Protein AF-A0A259TWQ7-F1 (afdb_monomer_lite)

Organism: NCBI:txid716817

Secondary structure (DSSP, 8-state):
------------------PPPPPHHHHHHHHHHHHHTT-HHHHHHHHHHHHTTT-HHHHHHHHHHHHHTEEEEEEETTEEEEEEE----TTHHHHHHHHHHHHHHHHHHTT-HHHHHHHHHHHHHSSS-TT---HHHHHHHHHHHHHHHHHHHTT-HHHHHHHHHHTTTT-HHHHHHHHHHHHHTT-HHHHHHHHHHT--SS--HHHHHHHHHHHHHHHHHHGGG-SS-HHHHHHHHHHHHHHTT-HHHHHHHHHHHHTTHHHH-GGGGG-

pLDDT: mean 82.75, std 16.12, range [36.19, 97.81]

Foldseek 3Di:
DDDDDPDDPPPPPPPPPLPPQDPPLVLVLQLLVCVVVVNVVSNLVSLVVNVVSLPLVSLVVQLVCQVVQWDFRQPAPPDTHDTDGHDHDVCRSVVSVVSSVVSLVVVVVVVNLSSLLVQLVCLQPPPDDNPRPDPSNVVSNVSSVVSLVVCLVVLNLVSLQVVLVVCVPPDPPSSLVSLVSSVVSPDLVSLLVNLVVLPPPDLALVSLLVSLVSQVVSVVSCHPSDPPGVNLVVLVVLVVCVVVVNVVSVVSVVSNVVVCSCVVPVVSVVD

Radius of gyration: 24.31 Å; chains: 1; bounding box: 54×60×99 Å

Sequence (271 aa):
MRFLLLLLPLTLVACADPRPAEPLDAFRASYDDALAAGDVERAIKIVEARAKTGDVGAIGHLASIYDEGQVRAPSKPWKLGEPMRVRTWPGQARLWRARYERERDRQARAGDPDALFYAAQDLAFDDGPIDSPSPEVQAKRDSAHAIRQRLIAQGHTMALFSEAMNHSRGDSVRRDSLLAAAEAAGSFEACAWRAHFSTPNAYTAEAIASHVDRAEACRPLLGSREGHTFAESTLRSLRQGADNGTPEAITTLDSLRALGVFERHPHLAQI

Structure (mmCIF, N/CA/C/O backbone):
data_AF-A0A259TWQ7-F1
#
_entry.id   AF-A0A259TWQ7-F1
#
loop_
_atom_site.group_PDB
_atom_site.id
_atom_site.type_symbol
_atom_site.label_atom_id
_atom_site.label_alt_id
_atom_site.label_comp_id
_atom_site.label_asym_id
_atom_site.label_entity_id
_atom_site.label_seq_id
_atom_site.pdbx_PDB_ins_code
_atom_site.Cartn_x
_atom_site.Cartn_y
_atom_site.Cartn_z
_atom_site.occupancy
_atom_site.B_iso_or_equiv
_atom_site.auth_seq_id
_atom_site.auth_comp_id
_atom_site.auth_asym_id
_atom_site.auth_atom_id
_atom_site.pdbx_PDB_model_num
ATOM 1 N N . MET A 1 1 ? 12.701 -36.847 -62.202 1.00 42.94 1 MET A N 1
ATOM 2 C CA . MET A 1 1 ? 13.234 -35.899 -61.197 1.00 42.94 1 MET A CA 1
ATOM 3 C C . MET A 1 1 ? 12.203 -35.775 -60.082 1.00 42.94 1 MET A C 1
ATOM 5 O O . MET A 1 1 ? 11.080 -35.384 -60.363 1.00 42.94 1 MET A O 1
ATOM 9 N N . ARG A 1 2 ? 12.533 -36.240 -58.870 1.00 37.50 2 ARG A N 1
ATOM 10 C CA . ARG A 1 2 ? 11.649 -36.245 -57.689 1.00 37.50 2 ARG A CA 1
ATOM 11 C C . ARG A 1 2 ? 11.758 -34.888 -56.984 1.00 37.50 2 ARG A C 1
ATOM 13 O O . ARG A 1 2 ? 12.847 -34.544 -56.539 1.00 37.50 2 ARG A O 1
ATOM 20 N N . PHE A 1 3 ? 10.660 -34.141 -56.887 1.00 42.69 3 PHE A N 1
ATOM 21 C CA . PHE A 1 3 ? 10.569 -32.951 -56.037 1.00 42.69 3 PHE A CA 1
ATOM 22 C C . PHE A 1 3 ? 10.320 -33.395 -54.590 1.00 42.69 3 PHE A C 1
ATOM 24 O O . PHE A 1 3 ? 9.282 -33.978 -54.285 1.00 42.69 3 PHE A O 1
ATOM 31 N N . LEU A 1 4 ? 11.301 -33.161 -53.718 1.00 45.81 4 LEU A N 1
ATOM 32 C CA . LEU A 1 4 ? 11.193 -33.376 -52.277 1.00 45.81 4 LEU A CA 1
ATOM 33 C C . LEU A 1 4 ? 10.530 -32.135 -51.657 1.00 45.81 4 LEU A C 1
ATOM 35 O O . LEU A 1 4 ? 11.129 -31.063 -51.609 1.00 45.81 4 LEU A O 1
ATOM 39 N N . LEU A 1 5 ? 9.281 -32.281 -51.216 1.00 48.66 5 LEU A N 1
ATOM 40 C CA . LEU A 1 5 ? 8.568 -31.306 -50.391 1.00 48.66 5 LEU A CA 1
ATOM 41 C C . LEU A 1 5 ? 9.163 -31.323 -48.975 1.00 48.66 5 LEU A C 1
ATOM 43 O O . LEU A 1 5 ? 8.925 -32.247 -48.200 1.00 48.66 5 LEU A O 1
ATOM 47 N N . LEU A 1 6 ? 9.949 -30.297 -48.649 1.00 47.12 6 LEU A N 1
ATOM 48 C CA . LEU A 1 6 ? 10.384 -29.990 -47.287 1.00 47.12 6 LEU A CA 1
ATOM 49 C C . LEU A 1 6 ? 9.205 -29.376 -46.517 1.00 47.12 6 LEU A C 1
ATOM 51 O O . LEU A 1 6 ? 8.960 -28.173 -46.570 1.00 47.12 6 LEU A O 1
ATOM 55 N N . LEU A 1 7 ? 8.461 -30.227 -45.812 1.00 47.41 7 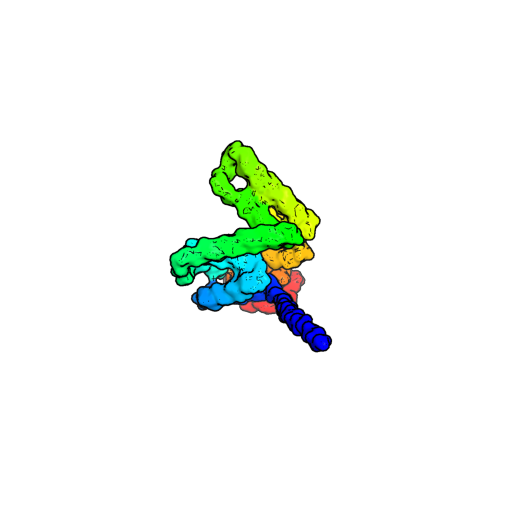LEU A N 1
ATOM 56 C CA . LEU A 1 7 ? 7.530 -29.823 -44.761 1.00 47.41 7 LEU A CA 1
ATOM 57 C C . LEU A 1 7 ? 8.348 -29.438 -43.520 1.00 47.41 7 LEU A C 1
ATOM 59 O O . LEU A 1 7 ? 8.811 -30.297 -42.773 1.00 47.41 7 LEU A O 1
ATOM 63 N N . LEU A 1 8 ? 8.556 -28.135 -43.332 1.00 43.53 8 LEU A N 1
ATOM 64 C CA . LEU A 1 8 ? 9.054 -27.557 -42.084 1.00 43.53 8 LEU A CA 1
ATOM 65 C C . LEU A 1 8 ? 8.010 -27.779 -40.976 1.00 43.53 8 LEU A C 1
ATOM 67 O O . LEU A 1 8 ? 6.871 -27.330 -41.135 1.00 43.53 8 LEU A O 1
ATOM 71 N N . PRO A 1 9 ? 8.355 -28.422 -39.846 1.00 49.06 9 PRO A N 1
ATOM 72 C CA . PRO A 1 9 ? 7.482 -28.424 -38.689 1.00 49.06 9 PRO A CA 1
ATOM 73 C C . PRO A 1 9 ? 7.507 -27.016 -38.089 1.00 49.06 9 PRO A C 1
ATOM 75 O O . PRO A 1 9 ? 8.510 -26.584 -37.522 1.00 49.06 9 PRO A O 1
ATOM 78 N N . LEU A 1 10 ? 6.392 -26.296 -38.236 1.00 44.16 10 LEU A N 1
ATOM 79 C CA . LEU A 1 10 ? 6.043 -25.159 -37.391 1.00 44.16 10 LEU A CA 1
ATOM 80 C C . LEU A 1 10 ? 6.122 -25.641 -35.943 1.00 44.16 10 LEU A C 1
ATOM 82 O O . LEU A 1 10 ? 5.242 -26.350 -35.457 1.00 44.16 10 LEU A O 1
ATOM 86 N N . THR A 1 11 ? 7.221 -25.304 -35.274 1.00 47.88 11 THR A N 1
ATOM 87 C CA . THR A 1 11 ? 7.366 -25.489 -33.839 1.00 47.88 11 THR A CA 1
ATOM 88 C C . THR A 1 11 ? 6.241 -24.714 -33.180 1.00 47.88 11 THR A C 1
ATOM 90 O O . THR A 1 11 ? 6.219 -23.483 -33.222 1.00 47.88 11 THR A O 1
ATOM 93 N N . LEU A 1 12 ? 5.299 -25.464 -32.616 1.00 41.00 12 LEU A N 1
ATOM 94 C CA . LEU A 1 12 ? 4.324 -25.006 -31.645 1.00 41.00 12 LEU A CA 1
ATOM 95 C C . LEU A 1 12 ? 5.085 -24.205 -30.585 1.00 41.00 12 LEU A C 1
ATOM 97 O O . LEU A 1 12 ? 5.721 -24.775 -29.699 1.00 41.00 12 LEU A O 1
ATOM 101 N N . VAL A 1 13 ? 5.055 -22.876 -30.704 1.00 42.25 13 VAL A N 1
ATOM 102 C CA . VAL A 1 13 ? 5.266 -21.999 -29.562 1.00 42.25 13 VAL A CA 1
ATOM 103 C C . VAL A 1 13 ? 4.164 -22.407 -28.606 1.00 42.25 13 VAL A C 1
ATOM 105 O O . VAL A 1 13 ? 2.990 -22.130 -28.843 1.00 42.25 13 VAL A O 1
ATOM 108 N N . ALA A 1 14 ? 4.538 -23.178 -27.591 1.00 39.56 14 ALA A N 1
ATOM 109 C CA . ALA A 1 14 ? 3.693 -23.410 -26.449 1.00 39.56 14 ALA A CA 1
ATOM 110 C C . ALA A 1 14 ? 3.365 -22.021 -25.897 1.00 39.56 14 ALA A C 1
ATOM 112 O O . ALA A 1 14 ? 4.191 -21.399 -25.229 1.00 39.56 14 ALA A O 1
ATOM 113 N N . CYS A 1 15 ? 2.179 -21.518 -26.237 1.00 37.38 15 CYS A N 1
ATOM 114 C CA . CYS A 1 15 ? 1.471 -20.540 -25.438 1.00 37.38 15 CYS A CA 1
ATOM 115 C C . CYS A 1 15 ? 1.283 -21.213 -24.081 1.00 37.38 15 CYS A C 1
ATOM 117 O O . CYS A 1 15 ? 0.293 -21.896 -23.838 1.00 37.38 15 CYS A O 1
ATOM 119 N N . ALA A 1 16 ? 2.311 -21.134 -23.237 1.00 36.19 16 ALA A N 1
ATOM 120 C CA . ALA A 1 16 ? 2.142 -21.329 -21.822 1.00 36.19 16 ALA A CA 1
ATOM 121 C C . ALA A 1 16 ? 1.175 -20.225 -21.424 1.00 36.19 16 ALA A C 1
ATOM 123 O O . ALA A 1 16 ? 1.573 -19.061 -21.352 1.00 36.19 16 ALA A O 1
ATOM 124 N N . ASP A 1 17 ? -0.102 -20.587 -21.287 1.00 37.12 17 ASP A N 1
ATOM 125 C CA . ASP A 1 17 ? -1.093 -19.715 -20.685 1.00 37.12 17 ASP A CA 1
ATOM 126 C C . ASP A 1 17 ? -0.445 -19.150 -19.423 1.00 37.12 17 ASP A C 1
ATOM 128 O O . ASP A 1 17 ? -0.021 -19.938 -18.559 1.00 37.12 17 ASP A O 1
ATOM 132 N N . PRO A 1 18 ? -0.267 -17.820 -19.322 1.00 46.06 18 PRO A N 1
ATOM 133 C CA . PRO A 1 18 ? 0.193 -17.246 -18.083 1.00 46.06 18 PRO A CA 1
ATOM 134 C C . PRO A 1 18 ? -0.878 -17.630 -17.075 1.00 46.06 18 PRO A C 1
ATOM 136 O O . PRO A 1 18 ? -2.009 -17.149 -17.148 1.00 46.06 18 PRO A O 1
ATOM 139 N N . ARG A 1 19 ? -0.548 -18.567 -16.173 1.00 43.53 19 ARG A N 1
ATOM 140 C CA . ARG A 1 19 ? -1.391 -18.821 -15.008 1.00 43.53 19 ARG A CA 1
ATOM 141 C C . ARG A 1 19 ? -1.714 -17.443 -14.447 1.00 43.53 19 ARG A C 1
ATOM 143 O O . ARG A 1 19 ? -0.762 -16.669 -14.283 1.00 43.53 19 ARG A O 1
ATOM 150 N N . PRO A 1 20 ? -2.998 -17.118 -14.224 1.00 49.84 20 PRO A N 1
ATOM 151 C CA . PRO A 1 20 ? -3.347 -15.826 -13.670 1.00 49.84 20 PRO A CA 1
ATOM 152 C C . PRO A 1 20 ? -2.478 -15.647 -12.435 1.00 49.84 20 PRO A C 1
ATOM 154 O O . PRO A 1 20 ? -2.406 -16.549 -11.591 1.00 49.84 20 PRO A O 1
ATOM 157 N N . ALA A 1 21 ? -1.710 -14.557 -12.421 1.00 60.19 21 ALA A N 1
ATOM 158 C CA . ALA A 1 21 ? -0.871 -14.250 -11.284 1.00 60.19 21 ALA A CA 1
ATOM 159 C C . ALA A 1 21 ? -1.770 -14.308 -10.049 1.00 60.19 21 ALA A C 1
ATOM 161 O O . ALA A 1 21 ? -2.905 -13.824 -10.081 1.00 60.19 21 ALA A O 1
ATOM 162 N N . GLU A 1 22 ? -1.283 -14.954 -8.993 1.00 65.88 22 GLU A N 1
ATOM 163 C CA . GLU A 1 22 ? -1.961 -14.928 -7.706 1.00 65.88 22 GLU A CA 1
ATOM 164 C C . GLU A 1 22 ? -2.366 -13.473 -7.394 1.00 65.88 22 GLU A C 1
ATOM 166 O O . GLU A 1 22 ? -1.544 -12.568 -7.620 1.00 65.88 22 GLU A O 1
ATOM 171 N N . PRO A 1 23 ? -3.604 -13.214 -6.929 1.00 72.69 23 PRO A N 1
ATOM 172 C CA . PRO A 1 23 ? -4.017 -11.869 -6.551 1.00 72.69 23 PRO A CA 1
ATOM 173 C C . PRO A 1 23 ? -2.956 -11.220 -5.659 1.00 72.69 23 PRO A C 1
ATOM 175 O O . PRO A 1 23 ? -2.380 -11.886 -4.795 1.00 72.69 23 PRO A O 1
ATOM 178 N N . LEU A 1 24 ? -2.656 -9.938 -5.892 1.00 71.62 24 LEU A N 1
ATOM 179 C CA . LEU A 1 24 ? -1.580 -9.226 -5.188 1.00 71.62 24 LEU A CA 1
ATOM 180 C C . LEU A 1 24 ? -1.704 -9.358 -3.659 1.00 71.62 24 LEU A C 1
ATOM 182 O O . LEU A 1 24 ? -0.695 -9.483 -2.966 1.00 71.62 24 LEU A O 1
ATOM 186 N N . ASP A 1 25 ? -2.936 -9.411 -3.163 1.00 65.62 25 ASP A N 1
ATOM 187 C CA . ASP A 1 25 ? -3.266 -9.523 -1.744 1.00 65.62 25 ASP A CA 1
ATOM 188 C C . ASP A 1 25 ? -2.888 -10.890 -1.167 1.00 65.62 25 ASP A C 1
ATOM 190 O O . ASP A 1 25 ? -2.259 -10.962 -0.114 1.00 65.62 25 ASP A O 1
ATOM 194 N N . ALA A 1 26 ? -3.189 -11.979 -1.881 1.00 74.06 26 ALA A N 1
ATOM 195 C CA . ALA A 1 26 ? -2.839 -13.335 -1.455 1.00 74.06 26 ALA A CA 1
ATOM 196 C C . ALA A 1 26 ? -1.314 -13.554 -1.467 1.00 74.06 26 ALA A C 1
ATOM 198 O O . ALA A 1 26 ? -0.746 -14.114 -0.522 1.00 74.06 26 ALA A O 1
ATOM 199 N N . PHE A 1 27 ? -0.636 -12.986 -2.470 1.00 83.00 27 PHE A N 1
ATOM 200 C CA . PHE A 1 27 ? 0.823 -12.929 -2.512 1.00 83.00 27 PHE A CA 1
ATOM 201 C C . PHE A 1 27 ? 1.407 -12.182 -1.300 1.00 83.00 27 PHE A C 1
ATOM 203 O O . PHE A 1 27 ? 2.332 -12.682 -0.657 1.00 83.00 27 PHE A O 1
ATOM 210 N N . ARG A 1 28 ? 0.878 -10.997 -0.970 1.00 77.75 28 ARG A N 1
ATOM 211 C CA . ARG A 1 28 ? 1.386 -10.181 0.147 1.00 77.75 28 ARG A CA 1
ATOM 212 C C . ARG A 1 28 ? 1.105 -10.808 1.497 1.00 77.75 28 ARG A C 1
ATOM 214 O O . ARG A 1 28 ? 2.014 -10.830 2.316 1.00 77.75 28 ARG A O 1
ATOM 221 N N . ALA A 1 29 ? -0.087 -11.365 1.699 1.00 77.12 29 ALA A N 1
ATOM 222 C CA . ALA A 1 29 ? -0.415 -12.110 2.909 1.00 77.12 29 ALA A CA 1
ATOM 223 C C . ALA A 1 29 ? 0.581 -13.260 3.125 1.00 77.12 29 ALA A C 1
ATOM 225 O O . ALA A 1 29 ? 1.197 -13.354 4.181 1.00 77.12 29 ALA A O 1
ATOM 226 N N . SER A 1 30 ? 0.841 -14.059 2.084 1.00 84.38 30 SER A N 1
ATOM 227 C CA . SER A 1 30 ? 1.802 -15.166 2.156 1.00 84.38 30 SER A CA 1
ATOM 228 C C . SER A 1 30 ? 3.235 -14.702 2.449 1.00 84.38 30 SER A C 1
ATOM 230 O O . SER A 1 30 ? 3.954 -15.348 3.215 1.00 84.38 30 SER A O 1
ATOM 232 N N . TYR A 1 31 ? 3.670 -13.606 1.821 1.00 87.62 31 TYR A N 1
ATOM 233 C CA . TYR A 1 31 ? 4.992 -13.017 2.041 1.00 87.62 31 TYR A CA 1
ATOM 234 C C . TYR A 1 31 ? 5.148 -12.488 3.472 1.00 87.62 31 TYR A C 1
ATOM 236 O O . TYR A 1 31 ? 6.134 -12.801 4.141 1.00 87.62 31 TYR A O 1
ATOM 244 N N . ASP A 1 32 ? 4.166 -11.730 3.956 1.00 81.62 32 ASP A N 1
ATOM 245 C CA . ASP A 1 32 ? 4.186 -11.141 5.291 1.00 81.62 32 ASP A CA 1
ATOM 246 C C . ASP A 1 32 ? 4.078 -12.208 6.387 1.00 81.62 32 ASP A C 1
ATOM 248 O O . ASP A 1 32 ? 4.804 -12.120 7.375 1.00 81.62 32 ASP A O 1
ATOM 252 N N . ASP A 1 33 ? 3.271 -13.255 6.189 1.00 83.25 33 ASP A N 1
ATOM 253 C CA . ASP A 1 33 ? 3.189 -14.399 7.105 1.00 83.25 33 ASP A CA 1
ATOM 254 C C . ASP A 1 33 ? 4.539 -15.120 7.228 1.00 83.25 33 ASP A C 1
ATOM 256 O O . ASP A 1 33 ? 4.962 -15.485 8.328 1.00 83.25 33 ASP A O 1
ATOM 260 N N . ALA A 1 34 ? 5.257 -15.296 6.112 1.00 88.25 34 ALA A N 1
ATOM 261 C CA . ALA A 1 34 ? 6.595 -15.880 6.134 1.00 88.25 34 ALA A CA 1
ATOM 262 C C . ALA A 1 34 ? 7.582 -14.993 6.911 1.00 88.25 34 ALA A C 1
ATOM 264 O O . ALA A 1 34 ? 8.355 -15.499 7.726 1.00 88.25 34 ALA A O 1
ATOM 265 N N . LEU A 1 35 ? 7.525 -13.671 6.719 1.00 87.00 35 LEU A N 1
ATOM 266 C CA . LEU A 1 35 ? 8.355 -12.735 7.476 1.00 87.00 35 LEU A CA 1
ATOM 267 C C . LEU A 1 35 ? 8.008 -12.710 8.970 1.00 87.00 35 LEU A C 1
ATOM 269 O O . LEU A 1 35 ? 8.919 -12.673 9.794 1.00 87.00 35 LEU A O 1
ATOM 273 N N . ALA A 1 36 ? 6.724 -12.745 9.330 1.00 82.38 36 ALA A N 1
ATOM 274 C CA . ALA A 1 36 ? 6.264 -12.774 10.719 1.00 82.38 36 ALA A CA 1
ATOM 275 C C . ALA A 1 36 ? 6.706 -14.056 11.443 1.00 82.38 36 ALA A C 1
ATOM 277 O O . ALA A 1 36 ? 7.040 -14.017 12.626 1.00 82.38 36 ALA A O 1
ATOM 278 N N . ALA A 1 37 ? 6.783 -15.176 10.719 1.00 85.25 37 ALA A N 1
ATOM 279 C CA . ALA A 1 37 ? 7.343 -16.432 11.211 1.00 85.25 37 ALA A CA 1
ATOM 280 C C . ALA A 1 37 ? 8.887 -16.448 11.274 1.00 85.25 37 ALA A C 1
ATOM 282 O O . ALA A 1 37 ? 9.468 -17.435 11.725 1.00 85.25 37 ALA A O 1
ATOM 283 N N . GLY A 1 38 ? 9.565 -15.391 10.808 1.00 86.44 38 GLY A N 1
ATOM 284 C CA . GLY A 1 38 ? 11.025 -15.338 10.696 1.00 86.44 38 GLY A CA 1
ATOM 285 C C . GLY A 1 38 ? 11.603 -16.211 9.571 1.00 86.44 38 GLY A C 1
ATOM 286 O O . GLY A 1 38 ? 12.817 -16.405 9.503 1.00 86.44 38 GLY A O 1
ATOM 287 N N . ASP A 1 39 ? 10.763 -16.733 8.675 1.00 91.94 39 ASP A N 1
ATOM 288 C CA . ASP A 1 39 ? 11.155 -17.606 7.567 1.00 91.94 39 ASP A CA 1
ATOM 289 C C . ASP A 1 39 ? 11.533 -16.778 6.327 1.00 91.94 39 ASP A C 1
ATOM 291 O O . ASP A 1 39 ? 10.790 -16.647 5.348 1.00 91.94 39 ASP A O 1
ATOM 295 N N . VAL A 1 40 ? 12.728 -16.186 6.387 1.00 92.75 40 VAL A N 1
ATOM 296 C CA . VAL A 1 40 ? 13.287 -15.344 5.317 1.00 92.75 40 VAL A CA 1
ATOM 297 C C . VAL A 1 40 ? 13.415 -16.109 3.997 1.00 92.75 40 VAL A C 1
ATOM 299 O O . VAL A 1 40 ? 13.166 -15.546 2.933 1.00 92.75 40 VAL A O 1
ATOM 302 N N . GLU A 1 41 ? 13.789 -17.390 4.037 1.00 93.56 41 GLU A N 1
ATOM 303 C CA . GLU A 1 41 ? 13.963 -18.189 2.821 1.00 93.56 41 GLU A CA 1
ATOM 304 C C . GLU A 1 41 ? 12.626 -18.393 2.104 1.00 93.56 41 GLU A C 1
ATOM 306 O O . GLU A 1 41 ? 12.539 -18.214 0.884 1.00 93.56 41 GLU A O 1
ATOM 311 N N . ARG A 1 42 ? 11.566 -18.716 2.851 1.00 94.31 42 ARG A N 1
ATOM 312 C CA . ARG A 1 42 ? 10.215 -18.808 2.296 1.00 94.31 42 ARG A CA 1
ATOM 313 C C . ARG A 1 42 ? 9.727 -17.464 1.770 1.00 94.31 42 ARG A C 1
ATOM 315 O O . ARG A 1 42 ? 9.185 -17.435 0.666 1.00 94.31 42 ARG A O 1
ATOM 322 N N . ALA A 1 43 ? 9.951 -16.370 2.500 1.00 93.19 43 ALA A N 1
ATOM 323 C CA . ALA A 1 43 ? 9.568 -15.032 2.055 1.00 93.19 43 ALA A CA 1
ATOM 324 C C . ALA A 1 43 ? 10.209 -14.692 0.697 1.00 93.19 43 ALA A C 1
ATOM 326 O O . ALA A 1 43 ? 9.512 -14.306 -0.240 1.00 93.19 43 ALA A O 1
ATOM 327 N N . ILE A 1 44 ? 11.515 -14.934 0.534 1.00 94.38 44 ILE A N 1
ATOM 328 C CA . ILE A 1 44 ? 12.209 -14.704 -0.743 1.00 94.38 44 ILE A CA 1
ATOM 329 C C . ILE A 1 44 ? 11.654 -15.603 -1.850 1.00 94.38 44 ILE A C 1
ATOM 331 O O . ILE A 1 44 ? 11.385 -15.106 -2.940 1.00 94.38 44 ILE A O 1
ATOM 335 N N . LYS A 1 45 ? 11.419 -16.898 -1.588 1.00 94.38 45 LYS A N 1
ATOM 336 C CA . LYS A 1 45 ? 10.850 -17.823 -2.588 1.00 94.38 45 LYS A CA 1
ATOM 337 C C . LYS A 1 45 ? 9.481 -17.370 -3.100 1.00 94.38 45 LYS A C 1
ATOM 339 O O . LYS A 1 45 ? 9.188 -17.559 -4.280 1.00 94.38 45 LYS A O 1
ATOM 344 N N . ILE A 1 46 ? 8.660 -16.766 -2.239 1.00 93.38 46 ILE A N 1
ATOM 345 C CA . ILE A 1 46 ? 7.357 -16.201 -2.615 1.00 93.38 46 ILE A CA 1
ATOM 346 C C . ILE A 1 46 ? 7.546 -15.034 -3.596 1.00 93.38 46 ILE A C 1
ATOM 348 O O . ILE A 1 46 ? 6.936 -15.026 -4.668 1.00 93.38 46 ILE A O 1
ATOM 352 N N . VAL A 1 47 ? 8.452 -14.093 -3.300 1.00 93.94 47 VAL A N 1
ATOM 353 C CA . VAL A 1 47 ? 8.749 -12.974 -4.216 1.00 93.94 47 VAL A CA 1
ATOM 354 C C . VAL A 1 47 ? 9.399 -13.463 -5.512 1.00 93.94 47 VAL A C 1
ATOM 356 O O . VAL A 1 47 ? 9.020 -13.016 -6.591 1.00 93.94 47 VAL A O 1
ATOM 359 N N . GLU A 1 48 ? 10.314 -14.431 -5.452 1.00 94.56 48 GLU A N 1
ATOM 360 C CA . GLU A 1 48 ? 10.914 -15.059 -6.635 1.00 94.56 48 GLU A CA 1
ATOM 361 C C . GLU A 1 48 ? 9.877 -15.733 -7.534 1.00 94.56 48 GLU A C 1
ATOM 363 O O . GLU A 1 48 ? 9.974 -15.632 -8.759 1.00 94.56 48 GLU A O 1
ATOM 368 N N . ALA A 1 49 ? 8.889 -16.424 -6.957 1.00 93.06 49 ALA A N 1
ATOM 369 C CA . ALA A 1 49 ? 7.819 -17.062 -7.715 1.00 93.06 49 ALA A CA 1
ATOM 370 C C . ALA A 1 49 ? 7.001 -16.030 -8.501 1.00 93.06 49 ALA A C 1
ATOM 372 O O . ALA A 1 49 ? 6.763 -16.225 -9.693 1.00 93.06 49 ALA A O 1
ATOM 373 N N . ARG A 1 50 ? 6.659 -14.901 -7.874 1.00 92.50 50 ARG A N 1
ATOM 374 C CA . ARG A 1 50 ? 5.955 -13.797 -8.537 1.00 92.50 50 ARG A CA 1
ATOM 375 C C . ARG A 1 50 ? 6.838 -13.069 -9.553 1.00 92.50 50 ARG A C 1
ATOM 377 O O . ARG A 1 50 ? 6.428 -12.822 -10.678 1.00 92.50 50 ARG A O 1
ATOM 384 N N . ALA A 1 51 ? 8.106 -12.828 -9.242 1.00 93.75 51 ALA A N 1
ATOM 385 C CA . ALA A 1 51 ? 9.042 -12.224 -10.186 1.00 93.75 51 ALA A CA 1
ATOM 386 C C . ALA A 1 51 ? 9.270 -13.091 -11.442 1.00 93.75 51 ALA A C 1
ATOM 388 O O . ALA A 1 51 ? 9.615 -12.575 -12.509 1.00 93.75 51 ALA A O 1
ATOM 389 N N . LYS A 1 52 ? 9.089 -14.417 -11.365 1.00 93.38 52 LYS A N 1
ATOM 390 C CA . LYS A 1 52 ? 9.130 -15.313 -12.538 1.00 93.38 52 LYS A CA 1
ATOM 391 C C . LYS A 1 52 ? 7.953 -15.106 -13.495 1.00 93.38 52 LYS A C 1
ATOM 393 O O . LYS A 1 52 ? 8.110 -15.436 -14.665 1.00 93.38 52 LYS A O 1
ATOM 398 N N . THR A 1 53 ? 6.834 -14.531 -13.049 1.00 90.75 53 THR A N 1
ATOM 399 C CA . THR A 1 53 ? 5.682 -14.227 -13.919 1.00 90.75 53 THR A CA 1
ATOM 400 C C . THR A 1 53 ? 5.821 -12.898 -14.665 1.00 90.75 53 THR A C 1
ATOM 402 O O . THR A 1 53 ? 4.957 -12.569 -15.469 1.00 90.75 53 THR A O 1
ATOM 405 N N . GLY A 1 54 ? 6.903 -12.145 -14.434 1.00 90.88 54 GLY A N 1
ATOM 406 C CA . GLY A 1 54 ? 7.122 -10.835 -15.057 1.00 90.88 54 GLY A CA 1
ATOM 407 C C . GLY A 1 54 ? 6.531 -9.663 -14.273 1.00 90.88 54 GLY A C 1
ATOM 408 O O . GLY A 1 54 ? 6.550 -8.546 -14.773 1.00 90.88 54 GLY A O 1
ATOM 409 N N . ASP A 1 55 ? 6.038 -9.884 -13.053 1.00 92.25 55 ASP A N 1
ATOM 410 C CA . ASP A 1 55 ? 5.553 -8.807 -12.187 1.00 92.25 55 ASP A CA 1
ATOM 411 C C . ASP A 1 55 ? 6.692 -7.819 -11.866 1.00 92.25 55 ASP A C 1
ATOM 413 O O . ASP A 1 55 ? 7.675 -8.164 -11.197 1.00 92.25 55 ASP A O 1
ATOM 417 N N . VAL A 1 56 ? 6.577 -6.592 -12.385 1.00 94.00 56 VAL A N 1
ATOM 418 C CA . VAL A 1 56 ? 7.609 -5.548 -12.266 1.00 94.00 56 VAL A CA 1
ATOM 419 C C . VAL A 1 56 ? 7.843 -5.171 -10.807 1.00 94.00 56 VAL A C 1
ATOM 421 O O . VAL A 1 56 ? 8.995 -4.980 -10.408 1.00 94.00 56 VAL A O 1
ATOM 424 N N . GLY A 1 57 ? 6.781 -5.132 -10.002 1.00 91.12 57 GLY A N 1
ATOM 425 C CA . GLY A 1 57 ? 6.863 -4.839 -8.578 1.00 91.12 57 GLY A CA 1
ATOM 426 C C . GLY A 1 57 ? 7.661 -5.890 -7.817 1.00 91.12 57 GLY A C 1
ATOM 427 O O . GLY A 1 57 ? 8.569 -5.542 -7.069 1.00 91.12 57 GLY A O 1
ATOM 428 N N . ALA A 1 58 ? 7.410 -7.176 -8.066 1.00 93.56 58 ALA A N 1
ATOM 429 C CA . ALA A 1 58 ? 8.144 -8.276 -7.446 1.00 93.56 58 ALA A CA 1
ATOM 430 C C . ALA A 1 58 ? 9.618 -8.320 -7.883 1.00 93.56 58 ALA A C 1
ATOM 432 O O . ALA A 1 58 ? 10.501 -8.580 -7.064 1.00 93.56 58 ALA A O 1
ATOM 433 N N . ILE A 1 59 ? 9.911 -8.040 -9.159 1.00 95.88 59 ILE A N 1
ATOM 434 C CA . ILE A 1 59 ? 11.295 -7.957 -9.655 1.00 95.88 59 ILE A CA 1
ATOM 435 C C . ILE A 1 59 ? 12.030 -6.782 -8.990 1.00 95.88 59 ILE A C 1
ATOM 437 O O . ILE A 1 59 ? 13.168 -6.952 -8.548 1.00 95.88 59 ILE A O 1
ATOM 441 N N . GLY A 1 60 ? 11.388 -5.612 -8.893 1.00 93.38 60 GLY A N 1
ATOM 442 C CA . GLY A 1 60 ? 11.937 -4.439 -8.207 1.00 93.38 60 GLY A CA 1
ATOM 443 C C . GLY A 1 60 ? 12.150 -4.683 -6.711 1.00 93.38 60 GLY A C 1
ATOM 444 O O . GLY A 1 60 ? 13.205 -4.349 -6.173 1.00 93.38 60 GLY A O 1
ATOM 445 N N . HIS A 1 61 ? 11.200 -5.357 -6.060 1.00 92.56 61 HIS A N 1
ATOM 446 C CA . HIS A 1 61 ? 11.285 -5.739 -4.650 1.00 92.56 61 HIS A CA 1
ATOM 447 C C . HIS A 1 61 ? 12.467 -6.682 -4.389 1.00 92.56 61 HIS A C 1
ATOM 449 O O . HIS A 1 61 ? 13.228 -6.457 -3.454 1.00 92.56 61 HIS A O 1
ATOM 455 N N . LEU A 1 62 ? 12.707 -7.682 -5.248 1.00 94.25 62 LEU A N 1
ATOM 456 C CA . LEU A 1 62 ? 13.910 -8.525 -5.148 1.00 94.25 62 LEU A CA 1
ATOM 457 C C . LEU A 1 62 ? 15.201 -7.733 -5.343 1.00 94.25 62 LEU A C 1
ATOM 459 O O . LEU A 1 62 ? 16.178 -7.994 -4.644 1.00 94.25 62 LEU A O 1
ATOM 463 N N . ALA A 1 63 ? 15.223 -6.778 -6.277 1.00 93.75 63 ALA A N 1
ATOM 464 C CA . ALA A 1 63 ? 16.394 -5.932 -6.480 1.00 93.75 63 ALA A CA 1
ATOM 465 C C . ALA A 1 63 ? 16.751 -5.161 -5.198 1.00 93.75 63 ALA A C 1
ATOM 467 O O . ALA A 1 63 ? 17.910 -5.200 -4.796 1.00 93.75 63 ALA A O 1
ATOM 468 N N . SER A 1 64 ? 15.762 -4.558 -4.525 1.00 92.19 64 SER A N 1
ATOM 469 C CA . SER A 1 64 ? 15.945 -3.880 -3.229 1.00 92.19 64 SER A CA 1
ATOM 470 C C . SER A 1 64 ? 16.385 -4.849 -2.126 1.00 92.19 64 SER A C 1
ATOM 472 O O . SER A 1 64 ? 17.377 -4.578 -1.455 1.00 92.19 64 SER A O 1
ATOM 474 N N . ILE A 1 65 ? 15.752 -6.024 -1.996 1.00 93.75 65 ILE A N 1
ATOM 475 C CA . ILE A 1 65 ? 16.155 -7.042 -1.007 1.00 93.75 65 ILE A CA 1
ATOM 476 C C . ILE A 1 65 ? 17.638 -7.410 -1.150 1.00 93.75 65 ILE A C 1
ATOM 478 O O . ILE A 1 65 ? 18.363 -7.502 -0.157 1.00 93.75 65 ILE A O 1
ATOM 482 N N . TYR A 1 66 ? 18.097 -7.660 -2.379 1.00 94.69 66 TYR A N 1
ATOM 483 C CA . TYR A 1 66 ? 19.481 -8.068 -2.614 1.00 94.69 66 TYR A CA 1
ATOM 484 C C . TYR A 1 66 ? 20.481 -6.917 -2.515 1.00 94.69 66 TYR A C 1
ATOM 486 O O . TYR A 1 66 ? 21.651 -7.184 -2.241 1.00 94.69 66 TYR A O 1
ATOM 494 N N . ASP A 1 67 ? 20.051 -5.678 -2.747 1.00 92.75 67 ASP A N 1
ATOM 495 C CA . ASP A 1 67 ? 20.881 -4.487 -2.563 1.00 92.75 67 ASP A CA 1
ATOM 496 C C . ASP A 1 67 ? 21.090 -4.183 -1.074 1.00 92.75 67 ASP A C 1
ATOM 498 O O . ASP A 1 67 ? 22.221 -4.036 -0.613 1.00 92.75 67 ASP A O 1
ATOM 502 N N . GLU A 1 68 ? 20.011 -4.213 -0.289 1.00 91.81 68 GLU A N 1
ATOM 503 C CA . GLU A 1 68 ? 20.056 -3.968 1.154 1.00 91.81 68 GLU A CA 1
ATOM 504 C C . GLU A 1 68 ? 20.649 -5.144 1.947 1.00 91.81 68 GLU A C 1
ATOM 506 O O . GLU A 1 68 ? 21.147 -4.965 3.061 1.00 91.81 68 GLU A O 1
ATOM 511 N N . GLY A 1 69 ? 20.566 -6.366 1.411 1.00 93.00 69 GLY A N 1
ATOM 512 C CA . GLY A 1 69 ? 21.024 -7.585 2.083 1.00 93.00 69 GLY A CA 1
ATOM 513 C C . GLY A 1 69 ? 20.195 -7.966 3.313 1.00 93.00 69 GLY A C 1
ATOM 514 O O . GLY A 1 69 ? 20.650 -8.737 4.164 1.00 93.00 69 GLY A O 1
ATOM 515 N N . GLN A 1 70 ? 18.981 -7.433 3.428 1.00 92.75 70 GLN A N 1
ATOM 516 C CA . GLN A 1 70 ? 18.079 -7.667 4.549 1.00 92.75 70 GLN A CA 1
ATOM 517 C C . GLN A 1 70 ? 16.616 -7.513 4.126 1.00 92.75 70 GLN A C 1
ATOM 519 O O . GLN A 1 70 ? 16.294 -6.833 3.159 1.00 92.75 70 GLN A O 1
ATOM 524 N N . VAL A 1 71 ? 15.728 -8.125 4.901 1.00 90.69 71 VAL A N 1
ATOM 525 C CA . VAL A 1 71 ? 14.280 -7.889 4.883 1.00 90.69 71 VAL A CA 1
ATOM 526 C C . VAL A 1 71 ? 13.830 -7.528 6.288 1.00 90.69 71 VAL A C 1
ATOM 528 O O . VAL A 1 71 ? 14.497 -7.852 7.268 1.00 90.69 71 VAL A O 1
ATOM 531 N N . ARG A 1 72 ? 12.691 -6.857 6.420 1.00 85.06 72 ARG A N 1
ATOM 532 C CA . ARG A 1 72 ? 12.115 -6.524 7.725 1.00 85.06 72 ARG A CA 1
ATOM 533 C C . ARG A 1 72 ? 10.701 -7.054 7.775 1.00 85.06 72 ARG A C 1
ATOM 535 O O . ARG A 1 72 ? 9.921 -6.781 6.867 1.00 85.06 72 ARG A O 1
ATOM 542 N N . ALA A 1 73 ? 10.377 -7.784 8.837 1.00 78.69 73 ALA A N 1
ATOM 543 C CA . ALA A 1 73 ? 8.999 -8.165 9.083 1.00 78.69 73 ALA A CA 1
ATOM 544 C C . ALA A 1 73 ? 8.163 -6.905 9.346 1.00 78.69 73 ALA A C 1
ATOM 546 O O . ALA A 1 73 ? 8.649 -5.977 10.008 1.00 78.69 73 ALA A O 1
ATOM 547 N N . PRO A 1 74 ? 6.918 -6.835 8.864 1.00 65.06 74 PRO A N 1
ATOM 548 C CA . PRO A 1 74 ? 5.990 -5.834 9.365 1.00 65.06 74 PRO A CA 1
ATOM 549 C C . PRO A 1 74 ? 5.776 -6.086 10.868 1.00 65.06 74 PRO A C 1
ATOM 551 O O . PRO A 1 74 ? 5.368 -7.173 11.257 1.00 65.06 74 PRO A O 1
ATOM 554 N N . SER A 1 75 ? 6.095 -5.111 11.730 1.00 57.31 75 SER A N 1
ATOM 555 C CA . SER A 1 75 ? 5.827 -5.222 13.182 1.00 57.31 75 SER A CA 1
ATOM 556 C C . SER A 1 75 ? 4.559 -4.471 13.596 1.00 57.31 75 SER A C 1
ATOM 558 O O . SER A 1 75 ? 3.847 -4.895 14.499 1.00 57.31 75 SER A O 1
ATOM 560 N N . LYS A 1 76 ? 4.286 -3.349 12.919 1.00 56.22 76 LYS A N 1
ATOM 561 C CA . LYS A 1 76 ? 3.057 -2.539 12.925 1.00 56.22 76 LYS A CA 1
ATOM 562 C C . LYS A 1 76 ? 2.942 -1.880 11.539 1.00 56.22 76 LYS A C 1
ATOM 564 O O . LYS A 1 76 ? 3.980 -1.760 10.881 1.00 56.22 76 LYS A O 1
ATOM 569 N N . PRO A 1 77 ? 1.778 -1.355 11.111 1.00 49.66 77 PRO A N 1
ATOM 570 C CA . PRO A 1 77 ? 1.643 -0.708 9.795 1.00 49.66 77 PRO A CA 1
ATOM 571 C C . PRO A 1 77 ? 2.633 0.452 9.556 1.00 49.66 77 PRO A C 1
ATOM 573 O O . PRO A 1 77 ? 2.938 0.793 8.420 1.00 49.66 77 PRO A O 1
ATOM 576 N N . TRP A 1 78 ? 3.175 1.028 10.634 1.00 51.94 78 TRP A N 1
ATOM 577 C CA . TRP A 1 78 ? 4.107 2.161 10.642 1.00 51.94 78 TRP A CA 1
ATOM 578 C C . TRP A 1 78 ? 5.472 1.847 11.280 1.00 51.94 78 TRP A C 1
ATOM 580 O O . TRP A 1 78 ? 6.280 2.755 11.477 1.00 51.94 78 TRP A O 1
ATOM 590 N N . LYS A 1 79 ? 5.748 0.588 11.654 1.00 57.66 79 LYS A N 1
ATOM 591 C CA . LYS A 1 79 ? 7.037 0.195 12.244 1.00 57.66 79 LYS A CA 1
ATOM 592 C C . LYS A 1 79 ? 7.546 -1.087 11.604 1.00 57.66 79 LYS A C 1
ATOM 594 O O . LYS A 1 79 ? 6.944 -2.154 11.736 1.00 57.66 79 LYS A O 1
ATOM 599 N N . LEU A 1 80 ? 8.700 -0.981 10.959 1.00 66.25 80 LEU A N 1
ATOM 600 C CA . LEU A 1 80 ? 9.430 -2.144 10.484 1.00 66.25 80 LEU A CA 1
ATOM 601 C C . LEU A 1 80 ? 10.064 -2.871 11.673 1.00 66.25 80 LEU A C 1
ATOM 603 O O . LEU A 1 80 ? 10.576 -2.238 12.601 1.00 66.25 80 LEU A O 1
ATOM 607 N N . GLY A 1 81 ? 10.005 -4.196 11.637 1.00 71.19 81 GLY A N 1
ATOM 608 C CA . GLY A 1 81 ? 10.685 -5.066 12.580 1.00 71.19 81 GLY A CA 1
ATOM 609 C C . GLY A 1 81 ? 12.205 -4.995 12.450 1.00 71.19 81 GLY A C 1
ATOM 610 O O . GLY A 1 81 ? 12.774 -4.225 11.658 1.00 71.19 81 GLY A O 1
ATOM 611 N N . GLU A 1 82 ? 12.870 -5.817 13.256 1.00 82.06 82 GLU A N 1
ATOM 612 C CA . GLU A 1 82 ? 14.317 -5.970 13.171 1.00 82.06 82 GLU A CA 1
ATOM 613 C C . GLU A 1 82 ? 14.731 -6.473 11.778 1.00 82.06 82 GLU A C 1
ATOM 615 O O . GLU A 1 82 ? 14.005 -7.256 11.154 1.00 82.06 82 GLU A O 1
ATOM 620 N N . PRO A 1 83 ? 15.870 -5.993 11.251 1.00 88.06 83 PRO A N 1
ATOM 621 C CA . PRO A 1 83 ? 16.367 -6.456 9.970 1.00 88.06 83 PRO A CA 1
ATOM 622 C C . PRO A 1 83 ? 16.807 -7.917 10.070 1.00 88.06 83 PRO A C 1
ATOM 624 O O . PRO A 1 83 ? 17.694 -8.270 10.846 1.00 88.06 83 PRO A O 1
ATOM 627 N N . MET A 1 84 ? 16.216 -8.759 9.234 1.00 91.31 84 MET A N 1
ATOM 628 C CA . MET A 1 84 ? 16.591 -10.152 9.059 1.00 91.31 84 MET A CA 1
ATOM 629 C C . MET A 1 84 ? 17.492 -10.262 7.833 1.00 91.31 84 MET A C 1
ATOM 631 O O . MET A 1 84 ? 17.129 -9.834 6.736 1.00 91.31 84 MET A O 1
ATOM 635 N N . ARG A 1 85 ? 18.694 -10.807 8.020 1.00 92.75 85 ARG A N 1
ATOM 636 C CA . ARG A 1 85 ? 19.702 -10.863 6.957 1.00 92.75 85 ARG A CA 1
ATOM 637 C C . ARG A 1 85 ? 19.282 -11.796 5.833 1.00 92.75 85 ARG A C 1
ATOM 639 O O . ARG A 1 85 ? 18.823 -12.911 6.068 1.00 92.75 85 ARG A O 1
ATOM 646 N N . VAL A 1 86 ? 19.555 -11.357 4.615 1.00 93.00 86 VAL A N 1
ATOM 647 C CA . VAL A 1 86 ? 19.406 -12.147 3.400 1.00 93.00 86 VAL A CA 1
ATOM 648 C C . VAL A 1 86 ? 20.785 -12.530 2.898 1.00 93.00 86 VAL A C 1
ATOM 650 O O . VAL A 1 86 ? 21.698 -11.709 2.831 1.00 93.00 86 VAL A O 1
ATOM 653 N N . ARG A 1 87 ? 20.952 -13.799 2.525 1.00 91.12 87 ARG A N 1
ATOM 654 C CA . ARG A 1 87 ? 22.168 -14.233 1.844 1.00 91.12 87 ARG A CA 1
ATOM 655 C C . ARG A 1 87 ? 22.169 -13.666 0.427 1.00 91.12 87 ARG A C 1
ATOM 657 O O . ARG A 1 87 ? 21.322 -14.038 -0.383 1.00 91.12 87 ARG A O 1
ATOM 664 N N . THR A 1 88 ? 23.144 -12.817 0.129 1.00 89.38 88 THR A N 1
ATOM 665 C CA . THR A 1 88 ? 23.333 -12.224 -1.197 1.00 89.38 88 THR A CA 1
ATOM 666 C C . THR A 1 88 ? 24.651 -12.692 -1.808 1.00 89.38 88 THR A C 1
ATOM 668 O O . THR A 1 88 ? 25.636 -12.942 -1.108 1.00 89.38 88 THR A O 1
ATOM 671 N N . TRP A 1 89 ? 24.668 -12.856 -3.128 1.00 91.12 89 TRP A N 1
ATOM 672 C CA . TRP A 1 89 ? 25.883 -13.140 -3.888 1.00 91.12 89 TRP A CA 1
ATOM 673 C C . TRP A 1 89 ? 26.439 -11.855 -4.513 1.00 91.12 89 TRP A C 1
ATOM 675 O O . TRP A 1 89 ? 25.658 -10.971 -4.884 1.00 91.12 89 TRP A O 1
ATOM 685 N N . PRO A 1 90 ? 27.768 -11.740 -4.703 1.00 91.62 90 PRO A N 1
ATOM 686 C CA . PRO A 1 90 ? 28.355 -10.602 -5.403 1.00 91.62 90 PRO A CA 1
ATOM 687 C C . PRO A 1 90 ? 27.688 -10.365 -6.765 1.00 91.62 90 PRO A C 1
ATOM 689 O O . PRO A 1 90 ? 27.593 -11.269 -7.592 1.00 91.62 90 PRO A O 1
ATOM 692 N N . GLY A 1 91 ? 27.203 -9.142 -6.992 1.00 90.75 91 GLY A N 1
ATOM 693 C CA . GLY A 1 91 ? 26.549 -8.746 -8.244 1.00 90.75 91 GLY A CA 1
ATOM 694 C C . GLY A 1 91 ? 25.078 -9.158 -8.390 1.00 90.75 91 GLY A C 1
ATOM 695 O O . GLY A 1 91 ? 24.444 -8.738 -9.356 1.00 90.75 91 GLY A O 1
ATOM 696 N N . GLN A 1 92 ? 24.501 -9.904 -7.442 1.00 92.62 92 GLN A N 1
ATOM 697 C CA . GLN A 1 92 ? 23.099 -10.333 -7.504 1.00 92.62 92 GLN A CA 1
ATOM 698 C C . GLN A 1 92 ? 22.130 -9.144 -7.536 1.00 92.62 92 GLN A C 1
ATOM 700 O O . GLN A 1 92 ? 21.250 -9.110 -8.395 1.00 92.62 92 GLN A O 1
ATOM 705 N N . ALA A 1 93 ? 22.341 -8.138 -6.681 1.00 91.81 93 ALA A N 1
ATOM 706 C CA . ALA A 1 93 ? 21.561 -6.897 -6.678 1.00 91.81 93 ALA A CA 1
ATOM 707 C C . ALA A 1 93 ? 21.557 -6.221 -8.057 1.00 91.81 93 ALA A C 1
ATOM 709 O O . ALA A 1 93 ? 20.504 -5.922 -8.614 1.00 91.81 93 ALA A O 1
ATOM 710 N N . ARG A 1 94 ? 22.739 -6.089 -8.675 1.00 94.00 94 ARG A N 1
ATOM 711 C CA . ARG A 1 94 ? 22.900 -5.488 -10.008 1.00 94.00 94 ARG A CA 1
ATOM 712 C C . ARG A 1 94 ? 22.172 -6.278 -11.096 1.00 94.00 94 ARG A C 1
ATOM 714 O O . ARG A 1 94 ? 21.564 -5.677 -11.977 1.00 94.00 94 ARG A O 1
ATOM 721 N N . LEU A 1 95 ? 22.219 -7.611 -11.048 1.00 95.81 95 LEU A N 1
ATOM 722 C CA . LEU A 1 95 ? 21.509 -8.465 -12.006 1.00 95.81 95 LEU A CA 1
ATOM 723 C C . LEU A 1 95 ? 19.990 -8.284 -11.908 1.00 95.81 95 LEU A C 1
ATOM 725 O O . LEU A 1 95 ? 19.321 -8.153 -12.937 1.00 95.81 95 LEU A O 1
ATOM 729 N N . TRP A 1 96 ? 19.454 -8.237 -10.687 1.00 95.38 96 TRP A N 1
ATOM 730 C CA . TRP A 1 96 ? 18.030 -8.005 -10.453 1.00 95.38 96 TRP A CA 1
ATOM 731 C C . TRP A 1 96 ? 17.605 -6.587 -10.816 1.00 95.38 96 TRP A C 1
ATOM 733 O O . TRP A 1 96 ? 16.584 -6.425 -11.481 1.00 95.38 96 TRP A O 1
ATOM 743 N N . ARG A 1 97 ? 18.421 -5.580 -10.496 1.00 95.12 97 ARG A N 1
ATOM 744 C CA . ARG A 1 97 ? 18.180 -4.192 -10.897 1.00 95.12 97 ARG A CA 1
ATOM 745 C C . ARG A 1 97 ? 18.128 -4.040 -12.417 1.00 95.12 97 ARG A C 1
ATOM 747 O O . ARG A 1 97 ? 17.160 -3.504 -12.945 1.00 95.12 97 ARG A O 1
ATOM 754 N N . ALA A 1 98 ? 19.096 -4.612 -13.131 1.00 96.50 98 ALA A N 1
ATOM 755 C CA . ALA A 1 98 ? 19.108 -4.581 -14.591 1.00 96.50 98 ALA A CA 1
ATOM 756 C C . ALA A 1 98 ? 17.905 -5.326 -15.199 1.00 96.50 98 ALA A C 1
ATOM 758 O O . ALA A 1 98 ? 17.406 -4.955 -16.261 1.00 96.50 98 ALA A O 1
ATOM 759 N N . ARG A 1 99 ? 17.434 -6.403 -14.553 1.00 96.94 99 ARG A N 1
ATOM 760 C CA . ARG A 1 99 ? 16.205 -7.097 -14.963 1.00 96.94 99 ARG A CA 1
ATOM 761 C C . ARG A 1 99 ? 14.969 -6.224 -14.739 1.00 96.94 99 ARG A C 1
ATOM 763 O O . ARG A 1 99 ? 14.149 -6.151 -15.648 1.00 96.94 99 ARG A O 1
ATOM 770 N N . TYR A 1 100 ? 14.857 -5.580 -13.578 1.00 97.19 100 TYR A N 1
ATOM 771 C CA . TYR A 1 100 ? 13.776 -4.649 -13.254 1.00 97.19 100 TYR A CA 1
ATOM 772 C C . TYR A 1 100 ? 13.684 -3.533 -14.294 1.00 97.19 100 TYR A C 1
ATOM 774 O O . TYR A 1 100 ? 12.628 -3.359 -14.889 1.00 97.19 100 TYR A O 1
ATOM 782 N N . GLU A 1 101 ? 14.790 -2.847 -14.586 1.00 96.19 101 GLU A N 1
ATOM 783 C CA . GLU A 1 101 ? 14.811 -1.727 -15.535 1.00 96.19 101 GLU A CA 1
ATOM 784 C C . GLU A 1 101 ? 14.351 -2.154 -16.932 1.00 96.19 101 GLU A C 1
ATOM 786 O O . GLU A 1 101 ? 13.478 -1.515 -17.518 1.00 96.19 101 GLU A O 1
ATOM 791 N N . ARG A 1 102 ? 14.868 -3.282 -17.443 1.00 97.50 102 ARG A N 1
ATOM 792 C CA . ARG A 1 102 ? 14.442 -3.814 -18.747 1.00 97.50 102 ARG A CA 1
ATOM 793 C C . ARG A 1 102 ? 12.958 -4.159 -18.774 1.00 97.50 102 ARG A C 1
ATOM 795 O O . ARG A 1 102 ? 12.286 -3.857 -19.756 1.00 97.50 102 ARG A O 1
ATOM 802 N N . GLU A 1 103 ? 12.464 -4.819 -17.732 1.00 97.50 103 GLU A N 1
ATOM 803 C CA . GLU A 1 103 ? 11.088 -5.306 -17.697 1.00 97.50 103 GLU A CA 1
ATOM 804 C C . GLU A 1 103 ? 10.086 -4.167 -17.502 1.00 97.50 103 GLU A C 1
ATOM 806 O O . GLU A 1 103 ? 9.116 -4.071 -18.254 1.00 97.50 103 GLU A O 1
ATOM 811 N N . ARG A 1 104 ? 10.381 -3.246 -16.581 1.00 97.44 104 ARG A N 1
ATOM 812 C CA . ARG A 1 104 ? 9.641 -1.999 -16.390 1.00 97.44 104 ARG A CA 1
ATOM 813 C C . ARG A 1 104 ? 9.558 -1.215 -17.692 1.00 97.44 104 ARG A C 1
ATOM 815 O O . ARG A 1 104 ? 8.467 -0.861 -18.115 1.00 97.44 104 ARG A O 1
ATOM 822 N N . ASP A 1 105 ? 10.684 -0.974 -18.362 1.00 97.19 105 ASP A N 1
ATOM 823 C CA . ASP A 1 105 ? 10.702 -0.188 -19.597 1.00 97.19 105 ASP A CA 1
ATOM 824 C C . ASP A 1 105 ? 9.939 -0.868 -20.735 1.00 97.19 105 ASP A C 1
ATOM 826 O O . ASP A 1 105 ? 9.301 -0.195 -21.546 1.00 97.19 105 ASP A O 1
ATOM 830 N N . ARG A 1 106 ? 10.017 -2.199 -20.825 1.00 97.62 106 ARG A N 1
ATOM 831 C CA . ARG A 1 106 ? 9.275 -2.988 -21.812 1.00 97.62 106 ARG A CA 1
ATOM 832 C C . ARG A 1 106 ? 7.769 -2.865 -21.586 1.00 97.62 106 ARG A C 1
ATOM 834 O O . ARG A 1 106 ? 7.038 -2.600 -22.538 1.00 97.62 106 ARG A O 1
ATOM 841 N N . GLN A 1 107 ? 7.313 -3.046 -20.349 1.00 97.62 107 GLN A N 1
ATOM 842 C CA . GLN A 1 107 ? 5.893 -3.016 -19.998 1.00 97.62 107 GLN A CA 1
ATOM 843 C C . GLN A 1 107 ? 5.319 -1.590 -19.996 1.00 97.62 107 GLN A C 1
ATOM 845 O O . GLN A 1 107 ? 4.241 -1.364 -20.540 1.00 97.62 107 GLN A O 1
ATOM 850 N N . ALA A 1 108 ? 6.073 -0.596 -19.521 1.00 97.00 108 ALA A N 1
ATOM 851 C CA . ALA A 1 108 ? 5.670 0.808 -19.566 1.00 97.00 108 ALA A CA 1
ATOM 852 C C . ALA A 1 108 ? 5.482 1.301 -21.012 1.00 97.00 108 ALA A C 1
ATOM 854 O O . ALA A 1 108 ? 4.510 1.995 -21.307 1.00 97.00 108 ALA A O 1
ATOM 855 N N . ARG A 1 109 ? 6.351 0.886 -21.951 1.00 96.69 109 ARG A N 1
ATOM 856 C CA . ARG A 1 109 ? 6.162 1.152 -23.393 1.00 96.69 109 ARG A CA 1
ATOM 857 C C . ARG A 1 109 ? 4.922 0.471 -23.969 1.00 96.69 109 ARG A C 1
ATOM 859 O O . ARG A 1 109 ? 4.348 0.989 -24.922 1.00 96.69 109 ARG A O 1
ATOM 866 N N . ALA A 1 110 ? 4.512 -0.662 -23.402 1.00 96.69 110 ALA A N 1
ATOM 867 C CA . ALA A 1 110 ? 3.268 -1.340 -23.756 1.00 96.69 110 ALA A CA 1
ATOM 868 C C . ALA A 1 110 ? 2.024 -0.702 -23.102 1.00 96.69 110 ALA A C 1
ATOM 870 O O . ALA A 1 110 ? 0.908 -1.113 -23.405 1.00 96.69 110 ALA A O 1
ATOM 871 N N . GLY A 1 111 ? 2.199 0.314 -22.248 1.00 96.06 111 GLY A N 1
ATOM 872 C CA . GLY A 1 111 ? 1.108 1.010 -21.569 1.00 96.06 111 GLY A CA 1
ATOM 873 C C . GLY A 1 111 ? 0.617 0.324 -20.296 1.00 96.06 111 GLY A C 1
ATOM 874 O O . GLY A 1 111 ? -0.467 0.664 -19.827 1.00 96.06 111 GLY A O 1
ATOM 875 N N . ASP A 1 112 ? 1.390 -0.615 -19.745 1.00 96.06 112 ASP A N 1
ATOM 876 C CA . ASP A 1 112 ? 1.063 -1.256 -18.473 1.00 96.06 112 ASP A CA 1
ATOM 877 C C . ASP A 1 112 ? 1.072 -0.220 -17.325 1.00 96.06 112 ASP A C 1
ATOM 879 O O . ASP A 1 112 ? 2.072 0.490 -17.147 1.00 96.06 112 ASP A O 1
ATOM 883 N N . PRO A 1 113 ? -0.034 -0.071 -16.574 1.00 95.56 113 PRO A N 1
ATOM 884 C CA . PRO A 1 113 ? -0.175 0.997 -15.593 1.00 95.56 113 PRO A CA 1
ATOM 885 C C . PRO A 1 113 ? 0.702 0.794 -14.347 1.00 95.56 113 PRO A C 1
ATOM 887 O O . PRO A 1 113 ? 1.223 1.784 -13.824 1.00 95.56 113 PRO A O 1
ATOM 890 N N . ASP A 1 114 ? 0.958 -0.452 -13.935 1.00 92.38 114 ASP A N 1
ATOM 891 C CA . ASP A 1 114 ? 1.867 -0.758 -12.827 1.00 92.38 114 ASP A CA 1
ATOM 892 C C . ASP A 1 114 ? 3.309 -0.401 -13.216 1.00 92.38 114 ASP A C 1
ATOM 894 O O . ASP A 1 114 ? 4.012 0.312 -12.495 1.00 92.38 114 ASP A O 1
ATOM 898 N N . ALA A 1 115 ? 3.754 -0.806 -14.406 1.00 96.44 115 ALA A N 1
ATOM 899 C CA . ALA A 1 115 ? 5.077 -0.464 -14.918 1.00 96.44 115 ALA A CA 1
ATOM 900 C C . ALA A 1 115 ? 5.258 1.052 -15.116 1.00 96.44 115 ALA A C 1
ATOM 902 O O . ALA A 1 115 ? 6.334 1.585 -14.831 1.00 96.44 115 ALA A O 1
ATOM 903 N N . LEU A 1 116 ? 4.215 1.763 -15.563 1.00 97.69 116 LEU A N 1
ATOM 904 C CA . LEU A 1 116 ? 4.208 3.229 -15.638 1.00 97.69 116 LEU A CA 1
ATOM 905 C C . LEU A 1 116 ? 4.329 3.870 -14.250 1.00 97.69 116 LEU A C 1
ATOM 907 O O . LEU A 1 116 ? 5.072 4.842 -14.094 1.00 97.69 116 LEU A O 1
ATOM 911 N N . PHE A 1 117 ? 3.650 3.324 -13.238 1.00 96.38 117 PHE A N 1
ATOM 912 C CA . PHE A 1 117 ? 3.774 3.788 -11.857 1.00 96.38 117 PHE A CA 1
ATOM 913 C C . PHE A 1 117 ? 5.215 3.649 -11.349 1.00 96.38 117 PHE A C 1
ATOM 915 O O . PHE A 1 117 ? 5.777 4.608 -10.815 1.00 96.38 117 PHE A O 1
ATOM 922 N N . TYR A 1 118 ? 5.845 2.494 -11.570 1.00 95.31 118 TYR A N 1
ATOM 923 C CA . TYR A 1 118 ? 7.246 2.259 -11.212 1.00 95.31 118 TYR A CA 1
ATOM 924 C C . TYR A 1 118 ? 8.221 3.153 -11.994 1.00 95.31 118 TYR A C 1
ATOM 926 O O . TYR A 1 118 ? 9.140 3.719 -11.407 1.00 95.31 118 TYR A O 1
ATOM 934 N N . ALA A 1 119 ? 7.996 3.377 -13.291 1.00 95.88 119 ALA A N 1
ATOM 935 C CA . ALA A 1 119 ? 8.798 4.319 -14.076 1.00 95.88 119 ALA A CA 1
ATOM 936 C C . ALA A 1 119 ? 8.704 5.752 -13.530 1.00 95.88 119 ALA A C 1
ATOM 938 O O . ALA A 1 119 ? 9.713 6.447 -13.427 1.00 95.88 119 ALA A O 1
ATOM 939 N N . ALA A 1 120 ? 7.509 6.183 -13.121 1.00 95.62 120 ALA A N 1
ATOM 940 C CA . ALA A 1 120 ? 7.315 7.484 -12.492 1.00 95.62 120 ALA A CA 1
ATOM 941 C C . ALA A 1 120 ? 7.950 7.582 -11.095 1.00 95.62 120 ALA A C 1
ATOM 943 O O . ALA A 1 120 ? 8.309 8.675 -10.663 1.00 95.62 120 ALA A O 1
ATOM 944 N N . GLN A 1 121 ? 8.077 6.480 -10.354 1.00 92.44 121 GLN A N 1
ATOM 945 C CA . GLN A 1 121 ? 8.846 6.472 -9.108 1.00 92.44 121 GLN A CA 1
ATOM 946 C C . GLN A 1 121 ? 10.330 6.692 -9.376 1.00 92.44 121 GLN A C 1
ATOM 948 O O . GLN A 1 121 ? 10.898 7.632 -8.829 1.00 92.44 121 GLN A O 1
ATOM 953 N N . ASP A 1 122 ? 10.927 5.905 -10.268 1.00 91.81 122 ASP A N 1
ATOM 954 C CA . ASP A 1 122 ? 12.343 6.039 -10.609 1.00 91.81 122 ASP A CA 1
ATOM 955 C C . ASP A 1 122 ? 12.681 7.444 -11.134 1.00 91.81 122 ASP A C 1
ATOM 957 O O . ASP A 1 122 ? 13.654 8.041 -10.690 1.00 91.81 122 ASP A O 1
ATOM 961 N N . LEU A 1 123 ? 11.839 8.029 -11.994 1.00 91.75 123 LEU A N 1
ATOM 962 C CA . LEU A 1 123 ? 12.027 9.402 -12.488 1.00 91.75 123 LEU A CA 1
ATOM 963 C C . LEU A 1 123 ? 11.939 10.474 -11.389 1.00 91.75 123 LEU A C 1
ATOM 965 O O . LEU A 1 123 ? 12.551 11.533 -11.518 1.00 91.75 123 LEU A O 1
ATOM 969 N N . ALA A 1 124 ? 11.162 10.232 -10.330 1.00 86.75 124 ALA A N 1
ATOM 970 C CA . ALA A 1 124 ? 11.019 11.176 -9.224 1.00 86.75 124 ALA A CA 1
ATOM 971 C C . ALA A 1 124 ? 12.214 11.143 -8.256 1.00 86.75 124 ALA A C 1
ATOM 973 O O . ALA A 1 124 ? 12.498 12.159 -7.621 1.00 86.75 124 ALA A O 1
ATOM 974 N N . PHE A 1 125 ? 12.884 9.991 -8.144 1.00 79.56 125 PHE A N 1
ATOM 975 C CA . PHE A 1 125 ? 13.991 9.750 -7.212 1.00 79.56 125 PHE A CA 1
ATOM 976 C C . PHE A 1 125 ? 15.377 9.704 -7.875 1.00 79.56 125 PHE A C 1
ATOM 978 O O . PHE A 1 125 ? 16.362 9.543 -7.161 1.00 79.56 125 PHE A O 1
ATOM 985 N N . ASP A 1 126 ? 15.462 9.851 -9.201 1.00 75.94 126 ASP A N 1
ATOM 986 C CA . ASP A 1 126 ? 16.730 9.879 -9.943 1.00 75.94 126 ASP A CA 1
ATOM 987 C C . ASP A 1 126 ? 17.692 10.960 -9.397 1.00 75.94 126 ASP A C 1
ATOM 989 O O . ASP A 1 126 ? 17.232 12.040 -9.014 1.00 75.94 126 ASP A O 1
ATOM 993 N N . ASP A 1 127 ? 18.998 10.641 -9.381 1.00 58.22 127 ASP A N 1
ATOM 994 C CA . ASP A 1 127 ? 20.131 11.090 -8.524 1.00 58.22 127 ASP A CA 1
ATOM 995 C C . ASP A 1 127 ? 20.406 12.614 -8.368 1.00 58.22 127 ASP A C 1
ATOM 997 O O . ASP A 1 127 ? 21.546 13.087 -8.350 1.00 58.22 127 ASP A O 1
ATOM 1001 N N . GLY A 1 128 ? 19.373 13.434 -8.222 1.00 58.97 128 GLY A N 1
ATOM 1002 C CA . GLY A 1 128 ? 19.473 14.853 -7.911 1.00 58.97 128 GLY A CA 1
ATOM 1003 C C . GLY A 1 128 ? 19.037 15.145 -6.475 1.00 58.97 128 GLY A C 1
ATOM 1004 O O . GLY A 1 128 ? 18.021 14.605 -6.030 1.00 58.97 128 GLY A O 1
ATOM 1005 N N . PRO A 1 129 ? 19.711 16.068 -5.758 1.00 64.88 129 PRO A N 1
ATOM 1006 C CA . PRO A 1 129 ? 19.143 16.677 -4.558 1.00 64.88 129 PRO A CA 1
ATOM 1007 C C . PRO A 1 129 ? 17.690 17.100 -4.804 1.00 64.88 129 PRO A C 1
ATOM 1009 O O . PRO A 1 129 ? 17.362 17.559 -5.902 1.00 64.88 129 PRO A O 1
ATOM 1012 N N . ILE A 1 130 ? 16.820 16.979 -3.798 1.00 67.44 130 ILE A N 1
ATOM 1013 C CA . ILE A 1 130 ? 15.403 17.387 -3.897 1.00 67.44 130 ILE A CA 1
ATOM 1014 C C . ILE A 1 130 ? 15.279 18.828 -4.423 1.00 67.44 130 ILE A C 1
ATOM 1016 O O . ILE A 1 130 ? 14.399 19.103 -5.227 1.00 67.44 130 ILE A O 1
ATOM 1020 N N . ASP A 1 131 ? 16.252 19.688 -4.132 1.00 68.44 131 ASP A N 1
ATOM 1021 C CA . ASP A 1 131 ? 16.281 21.082 -4.588 1.00 68.44 131 ASP A CA 1
ATOM 1022 C C . ASP A 1 131 ? 17.255 21.333 -5.755 1.00 68.44 131 ASP A C 1
ATOM 1024 O O . ASP A 1 131 ? 17.738 22.448 -5.948 1.00 68.44 131 ASP A O 1
ATOM 1028 N N . SER A 1 132 ? 17.596 20.298 -6.532 1.00 72.44 132 SER A N 1
ATOM 1029 C CA . SER A 1 132 ? 18.496 20.433 -7.681 1.00 72.44 132 SER A CA 1
ATOM 1030 C C . SER A 1 132 ? 17.903 21.385 -8.728 1.00 72.44 132 SER A C 1
ATOM 1032 O O . SER A 1 132 ? 16.841 21.085 -9.276 1.00 72.44 132 SER A O 1
ATOM 1034 N N . PRO A 1 133 ? 18.591 22.487 -9.084 1.00 76.12 133 PRO A N 1
ATOM 1035 C CA . PRO A 1 133 ? 18.120 23.430 -10.097 1.00 76.12 133 PRO A CA 1
ATOM 1036 C C . PRO A 1 133 ? 18.389 22.952 -11.537 1.00 76.12 133 PRO A C 1
ATOM 1038 O O . PRO A 1 133 ? 18.244 23.729 -12.478 1.00 76.12 133 PRO A O 1
ATOM 1041 N N . SER A 1 134 ? 18.834 21.703 -11.737 1.00 85.25 134 SER A N 1
ATOM 1042 C CA . SER A 1 134 ? 19.136 21.171 -13.070 1.00 85.25 134 SER A CA 1
ATOM 1043 C C . SER A 1 134 ? 17.861 21.059 -13.923 1.00 85.25 134 SER A C 1
ATOM 1045 O O . SER A 1 134 ? 16.934 20.348 -13.521 1.00 85.25 134 SER A O 1
ATOM 1047 N N . PRO A 1 135 ? 17.814 21.669 -15.127 1.00 87.56 135 PRO A N 1
ATOM 1048 C CA . PRO A 1 135 ? 16.675 21.537 -16.037 1.00 87.56 135 PRO A CA 1
ATOM 1049 C C . PRO A 1 135 ? 16.347 20.084 -16.400 1.00 87.56 135 PRO A C 1
ATOM 1051 O O . PRO A 1 135 ? 15.182 19.742 -16.575 1.00 87.56 135 PRO A O 1
ATOM 1054 N N . GLU A 1 136 ? 17.359 19.214 -16.481 1.00 87.88 136 GLU A N 1
ATOM 1055 C CA . GLU A 1 136 ? 17.157 17.788 -16.753 1.00 87.88 136 GLU A CA 1
ATOM 1056 C C . GLU A 1 136 ? 16.434 17.092 -15.592 1.00 87.88 136 GLU A C 1
ATOM 1058 O O . GLU A 1 136 ? 15.480 16.346 -15.809 1.00 87.88 136 GLU A O 1
ATOM 1063 N N . VAL A 1 137 ? 16.851 17.371 -14.353 1.00 85.94 137 VAL A N 1
ATOM 1064 C CA . VAL A 1 137 ? 16.211 16.816 -13.151 1.00 85.94 137 VAL A CA 1
ATOM 1065 C C . VAL A 1 137 ? 14.774 17.323 -13.038 1.00 85.94 137 VAL A C 1
ATOM 1067 O O . VAL A 1 137 ? 13.871 16.539 -12.744 1.00 85.94 137 VAL A O 1
ATOM 1070 N N . GLN A 1 138 ? 14.533 18.602 -13.342 1.00 86.38 138 GLN A N 1
ATOM 1071 C CA . GLN A 1 138 ? 13.178 19.151 -13.362 1.00 86.38 138 GLN A CA 1
ATOM 1072 C C . GLN A 1 138 ? 12.304 18.468 -14.423 1.00 86.38 138 GLN A C 1
ATOM 1074 O O . GLN A 1 138 ? 11.201 18.031 -14.110 1.00 86.38 138 GLN A O 1
ATOM 1079 N N . ALA A 1 139 ? 12.811 18.273 -15.645 1.00 89.88 139 ALA A N 1
ATOM 1080 C CA . ALA A 1 139 ? 12.068 17.600 -16.711 1.00 89.88 139 ALA A CA 1
ATOM 1081 C C . ALA A 1 139 ? 11.697 16.145 -16.358 1.00 89.88 139 ALA A C 1
ATOM 1083 O O . ALA A 1 139 ? 10.596 15.683 -16.682 1.00 89.88 139 ALA A O 1
ATOM 1084 N N . LYS A 1 140 ? 12.583 15.416 -15.662 1.00 90.44 140 LYS A N 1
ATOM 1085 C CA . LYS A 1 140 ? 12.290 14.063 -15.152 1.00 90.44 140 LYS A CA 1
ATOM 1086 C C . LYS A 1 140 ? 11.165 14.086 -14.115 1.00 90.44 140 LYS A C 1
ATOM 1088 O O . LYS A 1 140 ? 10.237 13.283 -14.209 1.00 90.44 140 LYS A O 1
ATOM 1093 N N . ARG A 1 141 ? 11.190 15.044 -13.185 1.00 88.50 141 ARG A N 1
ATOM 1094 C CA . ARG A 1 141 ? 10.140 15.218 -12.165 1.00 88.50 141 ARG A CA 1
ATOM 1095 C C . ARG A 1 141 ? 8.800 15.622 -12.762 1.00 88.50 141 ARG A C 1
ATOM 1097 O O . ARG A 1 141 ? 7.779 15.055 -12.379 1.00 88.50 141 ARG A O 1
ATOM 1104 N N . ASP A 1 142 ? 8.798 16.530 -13.731 1.00 91.56 142 ASP A N 1
ATOM 1105 C CA . ASP A 1 142 ? 7.585 16.930 -14.448 1.00 91.56 142 ASP A CA 1
ATOM 1106 C C . ASP A 1 142 ? 6.978 15.731 -15.191 1.00 91.56 142 ASP A C 1
ATOM 1108 O O . ASP A 1 142 ? 5.767 15.505 -15.142 1.00 91.56 142 ASP A O 1
ATOM 1112 N N . SER A 1 143 ? 7.828 14.899 -15.803 1.00 94.44 143 SER A N 1
ATOM 1113 C CA . SER A 1 143 ? 7.411 13.652 -16.453 1.00 94.44 143 SER A CA 1
ATOM 1114 C C . SER A 1 143 ? 6.827 12.652 -15.450 1.00 94.44 143 SER A C 1
ATOM 1116 O O . SER A 1 143 ? 5.751 12.099 -15.686 1.00 94.44 143 SER A O 1
ATOM 1118 N N . ALA A 1 144 ? 7.486 12.451 -14.304 1.00 94.25 144 ALA A N 1
ATOM 1119 C CA . ALA A 1 144 ? 6.983 11.610 -13.220 1.00 94.25 144 ALA A CA 1
ATOM 1120 C C . ALA A 1 144 ? 5.610 12.086 -12.723 1.00 94.25 144 ALA A C 1
ATOM 1122 O O . ALA A 1 144 ? 4.683 11.284 -12.580 1.00 94.25 144 ALA A O 1
ATOM 1123 N N . HIS A 1 145 ? 5.462 13.393 -12.502 1.00 93.81 145 HIS A N 1
ATOM 1124 C CA . HIS A 1 145 ? 4.210 14.000 -12.070 1.00 93.81 145 HIS A CA 1
ATOM 1125 C C . HIS A 1 145 ? 3.102 13.799 -13.111 1.00 93.81 145 HIS A C 1
ATOM 1127 O O . HIS A 1 145 ? 2.012 13.346 -12.763 1.00 93.81 145 HIS A O 1
ATOM 1133 N N . ALA A 1 146 ? 3.378 14.050 -14.394 1.00 96.75 146 ALA A N 1
ATOM 1134 C CA . ALA A 1 146 ? 2.409 13.856 -15.470 1.00 96.75 146 ALA A CA 1
ATOM 1135 C C . ALA A 1 146 ? 1.918 12.400 -15.565 1.00 96.75 146 ALA A C 1
ATOM 1137 O O . ALA A 1 146 ? 0.713 12.159 -15.686 1.00 96.75 146 ALA A O 1
ATOM 1138 N N . ILE A 1 147 ? 2.828 11.424 -15.452 1.00 97.31 147 ILE A N 1
ATOM 1139 C CA . ILE A 1 147 ? 2.470 9.998 -15.441 1.00 97.31 147 ILE A CA 1
ATOM 1140 C C . ILE A 1 147 ? 1.587 9.677 -14.228 1.00 97.31 147 ILE A C 1
ATOM 1142 O O . ILE A 1 147 ? 0.532 9.062 -14.388 1.00 97.31 147 ILE A O 1
ATOM 1146 N N . ARG A 1 148 ? 1.960 10.135 -13.025 1.00 96.06 148 ARG A N 1
ATOM 1147 C CA . ARG A 1 148 ? 1.170 9.900 -11.803 1.00 96.06 148 ARG A CA 1
ATOM 1148 C C . ARG A 1 148 ? -0.226 10.507 -11.883 1.00 96.06 148 ARG A C 1
ATOM 1150 O O . ARG A 1 148 ? -1.185 9.814 -11.563 1.00 96.06 148 ARG A O 1
ATOM 1157 N N . GLN A 1 149 ? -0.365 11.750 -12.348 1.00 97.12 149 GLN A N 1
ATOM 1158 C CA . GLN A 1 149 ? -1.678 12.393 -12.483 1.00 97.12 149 GLN A CA 1
ATOM 1159 C C . GLN A 1 149 ? -2.583 11.636 -13.456 1.00 97.12 149 GLN A C 1
ATOM 1161 O O . GLN A 1 149 ? -3.769 11.452 -13.184 1.00 97.12 149 GLN A O 1
ATOM 1166 N N . ARG A 1 150 ? -2.023 11.127 -14.561 1.00 97.81 150 ARG A N 1
ATOM 1167 C CA . ARG A 1 150 ? -2.768 10.271 -15.488 1.00 97.81 150 ARG A CA 1
ATOM 1168 C C . ARG A 1 150 ? -3.245 8.984 -14.814 1.00 97.81 150 ARG A C 1
ATOM 1170 O O . ARG A 1 150 ? -4.407 8.627 -14.970 1.00 97.81 150 ARG A O 1
ATOM 1177 N N . LEU A 1 151 ? -2.374 8.305 -14.069 1.00 97.81 151 LEU A N 1
ATOM 1178 C CA . LEU A 1 151 ? -2.720 7.071 -13.356 1.00 97.81 151 LEU A CA 1
ATOM 1179 C C . LEU A 1 151 ? -3.784 7.315 -12.273 1.00 97.81 151 LEU A C 1
ATOM 1181 O O . LEU A 1 151 ? -4.734 6.546 -12.160 1.00 97.81 151 LEU A O 1
ATOM 1185 N N . ILE A 1 152 ? -3.678 8.419 -11.530 1.00 97.12 152 ILE A N 1
ATOM 1186 C CA . ILE A 1 152 ? -4.685 8.857 -10.551 1.00 97.12 152 ILE A CA 1
ATOM 1187 C C . ILE A 1 152 ? -6.040 9.076 -11.229 1.00 97.12 152 ILE A C 1
ATOM 1189 O O . ILE A 1 152 ? -7.050 8.561 -10.755 1.00 97.12 152 ILE A O 1
ATOM 1193 N N . ALA A 1 153 ? -6.068 9.783 -12.362 1.00 96.38 153 ALA A N 1
ATOM 1194 C CA . ALA A 1 153 ? -7.294 10.011 -13.126 1.00 96.38 153 ALA A CA 1
ATOM 1195 C C . ALA A 1 153 ? -7.920 8.710 -13.663 1.00 96.38 153 ALA A C 1
ATOM 1197 O O . ALA A 1 153 ? -9.127 8.653 -13.882 1.00 96.38 153 ALA A O 1
ATOM 1198 N N . GLN A 1 154 ? -7.114 7.663 -13.855 1.00 96.12 154 GLN A N 1
ATOM 1199 C CA . GLN A 1 154 ? -7.552 6.327 -14.270 1.00 96.12 154 GLN A CA 1
ATOM 1200 C C . GLN A 1 154 ? -7.971 5.426 -13.098 1.00 96.12 154 GLN A C 1
ATOM 1202 O O . GLN A 1 154 ? -8.351 4.281 -13.325 1.00 96.12 154 GLN A O 1
ATOM 1207 N N . GLY A 1 155 ? -7.903 5.908 -11.854 1.00 95.44 155 GLY A N 1
ATOM 1208 C CA . GLY A 1 155 ? -8.245 5.108 -10.679 1.00 95.44 155 GLY A CA 1
ATOM 1209 C C . GLY A 1 155 ? -7.169 4.096 -10.278 1.00 95.44 155 GLY A C 1
ATOM 1210 O O . GLY A 1 155 ? -7.472 3.136 -9.577 1.00 95.44 155 GLY A O 1
ATOM 1211 N N . HIS A 1 156 ? -5.917 4.279 -10.712 1.00 95.19 156 HIS A N 1
ATOM 1212 C CA . HIS A 1 156 ? -4.832 3.359 -10.380 1.00 95.19 156 HIS A CA 1
ATOM 1213 C C . HIS A 1 156 ? -4.554 3.359 -8.871 1.00 95.19 156 HIS A C 1
ATOM 1215 O O . HIS A 1 156 ? -4.094 4.360 -8.309 1.00 95.19 156 HIS A O 1
ATOM 1221 N N . THR A 1 157 ? -4.803 2.225 -8.217 1.00 92.06 157 THR A N 1
ATOM 1222 C CA . THR A 1 157 ? -4.794 2.077 -6.753 1.00 92.06 157 THR A CA 1
ATOM 1223 C C . THR A 1 157 ? -3.475 2.510 -6.121 1.00 92.06 157 THR A C 1
ATOM 1225 O O . THR A 1 157 ? -3.482 3.333 -5.207 1.00 92.06 157 THR A O 1
ATOM 1228 N N . MET A 1 158 ? -2.332 2.046 -6.642 1.00 91.38 158 MET A N 1
ATOM 1229 C CA . MET A 1 158 ? -1.014 2.410 -6.102 1.00 91.38 158 MET A CA 1
ATOM 1230 C C . MET A 1 158 ? -0.695 3.900 -6.267 1.00 91.38 158 MET A C 1
ATOM 1232 O O . MET A 1 158 ? -0.057 4.493 -5.397 1.00 91.38 158 MET A O 1
ATOM 1236 N N . ALA A 1 159 ? -1.151 4.523 -7.359 1.00 95.50 159 ALA A N 1
ATOM 1237 C CA . ALA A 1 159 ? -0.899 5.941 -7.607 1.00 95.50 159 ALA A CA 1
ATOM 1238 C C . ALA A 1 159 ? -1.744 6.818 -6.673 1.00 95.50 159 ALA A C 1
ATOM 1240 O O . ALA A 1 159 ? -1.218 7.753 -6.072 1.00 95.50 159 ALA A O 1
ATOM 1241 N N . LEU A 1 160 ? -3.024 6.470 -6.493 1.00 96.19 160 LEU A N 1
ATOM 1242 C CA . LEU A 1 160 ? -3.914 7.117 -5.527 1.00 96.19 160 LEU A CA 1
ATOM 1243 C C . LEU A 1 160 ? -3.389 6.982 -4.095 1.00 96.19 160 LEU A C 1
ATOM 1245 O O . LEU A 1 160 ? -3.310 7.972 -3.368 1.00 96.19 160 LEU A O 1
ATOM 1249 N N . PHE A 1 161 ? -2.998 5.767 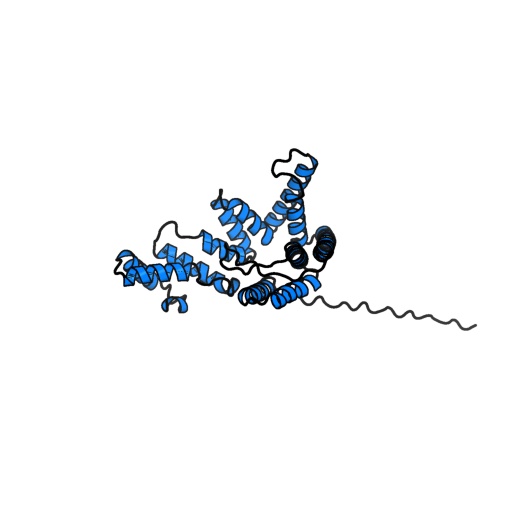-3.703 1.00 92.50 161 PHE A N 1
ATOM 1250 C CA . PHE A 1 161 ? -2.466 5.493 -2.374 1.00 92.50 161 PHE A CA 1
ATOM 1251 C C . PHE A 1 161 ? -1.156 6.251 -2.113 1.00 92.50 161 PHE A C 1
ATOM 1253 O O . PHE A 1 161 ? -1.028 6.934 -1.097 1.00 92.50 161 PHE A O 1
ATOM 1260 N N . SER A 1 162 ? -0.196 6.184 -3.043 1.00 91.62 162 SER A N 1
ATOM 1261 C CA . SER A 1 162 ? 1.084 6.891 -2.923 1.00 91.62 162 SER A CA 1
ATOM 1262 C C . SER A 1 162 ? 0.892 8.404 -2.823 1.00 91.62 162 SER A C 1
ATOM 1264 O O . SER A 1 162 ? 1.525 9.039 -1.980 1.00 91.62 162 SER A O 1
ATOM 1266 N N . GLU A 1 163 ? -0.013 8.979 -3.620 1.00 93.75 163 GLU A N 1
ATOM 1267 C CA . GLU A 1 163 ? -0.316 10.407 -3.541 1.00 93.75 163 GLU A CA 1
ATOM 1268 C C . GLU A 1 163 ? -0.974 10.772 -2.209 1.00 93.75 163 GLU A C 1
ATOM 1270 O O . GLU A 1 163 ? -0.604 11.770 -1.597 1.00 93.75 163 GLU A O 1
ATOM 1275 N N . ALA A 1 164 ? -1.880 9.940 -1.690 1.00 93.12 164 ALA A N 1
ATOM 1276 C CA . ALA A 1 164 ? -2.450 10.169 -0.368 1.00 93.12 164 ALA A CA 1
ATOM 1277 C C . ALA A 1 164 ? -1.372 10.223 0.728 1.00 93.12 164 ALA A C 1
ATOM 1279 O O . ALA A 1 164 ? -1.439 11.073 1.618 1.00 93.12 164 ALA A O 1
ATOM 1280 N N . MET A 1 165 ? -0.354 9.358 0.660 1.00 89.44 165 MET A N 1
ATOM 1281 C CA . MET A 1 165 ? 0.743 9.354 1.635 1.00 89.44 165 MET A CA 1
ATOM 1282 C C . MET A 1 165 ? 1.600 10.625 1.571 1.00 89.44 165 MET A C 1
ATOM 1284 O O . MET A 1 165 ? 2.059 11.089 2.620 1.00 89.44 165 MET A O 1
ATOM 1288 N N . ASN A 1 166 ? 1.746 11.243 0.395 1.00 87.88 166 ASN A N 1
ATOM 1289 C CA . ASN A 1 166 ? 2.430 12.536 0.256 1.00 87.88 166 ASN A CA 1
ATOM 1290 C C . ASN A 1 166 ? 1.700 13.660 1.016 1.00 87.88 166 ASN A C 1
ATOM 1292 O O . ASN A 1 166 ? 2.344 14.563 1.546 1.00 87.88 166 ASN A O 1
ATOM 1296 N N . HIS A 1 167 ? 0.372 13.568 1.155 1.00 86.62 167 HIS A N 1
ATOM 1297 C CA . HIS A 1 167 ? -0.456 14.540 1.888 1.00 86.62 167 HIS A CA 1
ATOM 1298 C C . HIS A 1 167 ? -0.626 14.224 3.381 1.00 86.62 167 HIS A C 1
ATOM 1300 O O . HIS A 1 167 ? -1.293 14.970 4.100 1.00 86.62 167 HIS A O 1
ATOM 1306 N N . SER A 1 168 ? 0.011 13.162 3.891 1.00 78.38 168 SER A N 1
ATOM 1307 C CA . SER A 1 168 ? -0.165 12.674 5.272 1.00 78.38 168 SER A CA 1
ATOM 1308 C C . SER A 1 168 ? 0.133 13.699 6.376 1.00 78.38 168 SER A C 1
ATOM 1310 O O . SER A 1 168 ? -0.377 13.548 7.486 1.00 78.38 168 SER A O 1
ATOM 1312 N N . ARG A 1 169 ? 0.927 14.739 6.086 1.00 74.31 169 ARG A N 1
ATOM 1313 C CA . ARG A 1 169 ? 1.373 15.757 7.055 1.00 74.31 169 ARG A CA 1
ATOM 1314 C C . ARG A 1 169 ? 0.795 17.162 6.845 1.00 74.31 169 ARG A C 1
ATOM 1316 O O . ARG A 1 169 ? 1.149 18.046 7.617 1.00 74.31 169 ARG A O 1
ATOM 1323 N N . GLY A 1 170 ? -0.032 17.393 5.822 1.00 76.94 170 GLY A N 1
ATOM 1324 C CA . GLY A 1 170 ? -0.409 18.762 5.429 1.00 76.94 170 GLY A CA 1
ATOM 1325 C C . GLY A 1 170 ? -1.859 18.958 4.998 1.00 76.94 170 GLY A C 1
ATOM 1326 O O . GLY A 1 170 ? -2.460 19.958 5.377 1.00 76.94 170 GLY A O 1
ATOM 1327 N N . ASP A 1 171 ? -2.436 18.011 4.257 1.00 89.50 171 ASP A N 1
ATOM 1328 C CA . ASP A 1 171 ? -3.789 18.143 3.707 1.00 89.50 171 ASP A CA 1
ATOM 1329 C C . ASP A 1 171 ? -4.594 16.864 3.966 1.00 89.50 171 ASP A C 1
ATOM 1331 O O . ASP A 1 171 ? -4.638 15.931 3.158 1.00 89.50 171 ASP A O 1
ATOM 1335 N N . SER A 1 172 ? -5.219 16.804 5.145 1.00 86.44 172 SER A N 1
ATOM 1336 C CA . SER A 1 172 ? -6.020 15.651 5.562 1.00 86.44 172 SER A CA 1
ATOM 1337 C C . SER A 1 172 ? -7.252 15.445 4.682 1.00 86.44 172 SER A C 1
ATOM 1339 O O . SER A 1 172 ? -7.594 14.302 4.396 1.00 86.44 172 SER A O 1
ATOM 1341 N N . VAL A 1 173 ? -7.882 16.520 4.192 1.00 88.94 173 VAL A N 1
ATOM 1342 C CA . VAL A 1 173 ? -9.064 16.435 3.319 1.00 88.94 173 VAL A CA 1
ATOM 1343 C C . VAL A 1 173 ? -8.687 15.792 1.988 1.00 88.94 173 VAL A C 1
ATOM 1345 O O . VAL A 1 173 ? -9.359 14.862 1.530 1.00 88.94 173 VAL A O 1
ATOM 1348 N N . ARG A 1 174 ? -7.583 16.237 1.376 1.00 92.44 174 ARG A N 1
ATOM 1349 C CA . ARG A 1 174 ? -7.090 15.656 0.126 1.00 92.44 174 ARG A CA 1
ATOM 1350 C C . ARG A 1 174 ? -6.637 14.215 0.315 1.00 92.44 174 ARG A C 1
ATOM 1352 O O . ARG A 1 174 ? -7.004 13.366 -0.498 1.00 92.44 174 ARG A O 1
ATOM 1359 N N . ARG A 1 175 ? -5.892 13.928 1.387 1.00 92.38 175 ARG A N 1
ATOM 1360 C CA . ARG A 1 175 ? -5.491 12.563 1.758 1.00 92.38 175 ARG A CA 1
ATOM 1361 C C . ARG A 1 175 ? -6.706 11.645 1.869 1.00 92.38 175 ARG A C 1
ATOM 1363 O O . ARG A 1 175 ? -6.723 10.593 1.238 1.00 92.38 175 ARG A O 1
ATOM 1370 N N . ASP A 1 176 ? -7.719 12.036 2.637 1.00 90.06 176 ASP A N 1
ATOM 1371 C CA . ASP A 1 176 ? -8.886 11.191 2.903 1.00 90.06 176 ASP A CA 1
ATOM 1372 C C . ASP A 1 176 ? -9.709 10.955 1.631 1.00 90.06 176 ASP A C 1
ATOM 1374 O O . ASP A 1 176 ? -10.176 9.839 1.399 1.00 90.06 176 ASP A O 1
ATOM 1378 N N . SER A 1 177 ? -9.819 11.966 0.762 1.00 93.81 177 SER A N 1
ATOM 1379 C CA . SER A 1 177 ? -10.434 11.830 -0.563 1.00 93.81 177 SER A CA 1
ATOM 1380 C C . SER A 1 177 ? -9.685 10.833 -1.456 1.00 93.81 177 SER A C 1
ATOM 1382 O O . SER A 1 177 ? -10.315 9.974 -2.074 1.00 93.81 177 SER A O 1
ATOM 1384 N N . LEU A 1 178 ? -8.352 10.909 -1.506 1.00 95.56 178 LEU A N 1
ATOM 1385 C CA . LEU A 1 178 ? -7.524 10.004 -2.309 1.00 95.56 178 LEU A CA 1
ATOM 1386 C C . LEU A 1 178 ? -7.561 8.570 -1.779 1.00 95.56 178 LEU A C 1
ATOM 1388 O O . LEU A 1 178 ? -7.702 7.634 -2.564 1.00 95.56 178 LEU A O 1
ATOM 1392 N N . LEU A 1 179 ? -7.493 8.390 -0.458 1.00 92.25 179 LEU A N 1
ATOM 1393 C CA . LEU A 1 179 ? -7.638 7.070 0.143 1.00 92.25 179 LEU A CA 1
ATOM 1394 C C . LEU A 1 179 ? -9.034 6.491 -0.104 1.00 92.25 179 LEU A C 1
ATOM 1396 O O . LEU A 1 179 ? -9.156 5.299 -0.361 1.00 92.25 179 LEU A O 1
ATOM 1400 N N . ALA A 1 180 ? -10.090 7.309 -0.049 1.00 91.94 180 ALA A N 1
ATOM 1401 C CA . ALA A 1 180 ? -11.442 6.839 -0.337 1.00 91.94 180 ALA A C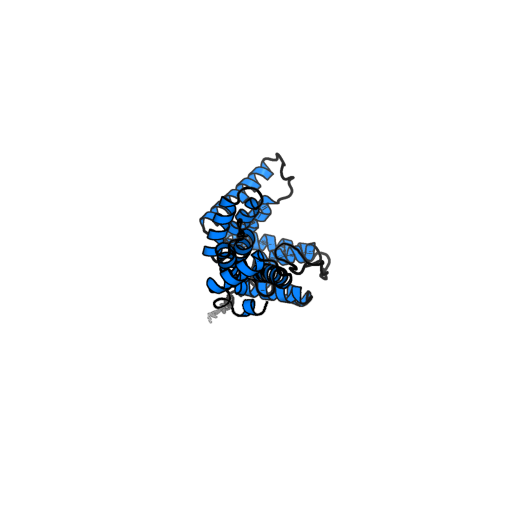A 1
ATOM 1402 C C . ALA A 1 180 ? -11.579 6.370 -1.792 1.00 91.94 180 ALA A C 1
ATOM 1404 O O . ALA A 1 180 ? -12.186 5.332 -2.045 1.00 91.94 180 ALA A O 1
ATOM 1405 N N . ALA A 1 181 ? -10.974 7.098 -2.734 1.00 94.94 181 ALA A N 1
ATOM 1406 C CA . ALA A 1 181 ? -10.919 6.693 -4.134 1.00 94.94 181 ALA A CA 1
ATOM 1407 C C . ALA A 1 181 ? -10.097 5.407 -4.331 1.00 94.94 181 ALA A C 1
ATOM 1409 O O . ALA A 1 181 ? -10.522 4.522 -5.067 1.00 94.94 181 ALA A O 1
ATOM 1410 N N . ALA A 1 182 ? -8.952 5.276 -3.653 1.00 93.19 182 ALA A N 1
ATOM 1411 C CA . ALA A 1 182 ? -8.121 4.076 -3.718 1.00 93.19 182 ALA A CA 1
ATOM 1412 C C . ALA A 1 182 ? -8.848 2.844 -3.158 1.00 93.19 182 ALA A C 1
ATOM 1414 O O . ALA A 1 182 ? -8.804 1.787 -3.778 1.00 93.19 182 ALA A O 1
ATOM 1415 N N . GLU A 1 183 ? -9.543 2.979 -2.024 1.00 89.00 183 GLU A N 1
ATOM 1416 C CA . GLU A 1 183 ? -10.358 1.910 -1.430 1.00 89.00 183 GLU A CA 1
ATOM 1417 C C . GLU A 1 183 ? -11.488 1.492 -2.380 1.00 89.00 183 GLU A C 1
ATOM 1419 O O . GLU A 1 183 ? -11.659 0.305 -2.640 1.00 89.00 183 GLU A O 1
ATOM 1424 N N . ALA A 1 184 ? -12.205 2.456 -2.970 1.00 89.88 184 ALA A N 1
ATOM 1425 C CA . ALA A 1 184 ? -13.257 2.177 -3.951 1.00 89.88 184 ALA A CA 1
ATOM 1426 C C . ALA A 1 184 ? -12.726 1.478 -5.218 1.00 89.88 184 ALA A C 1
ATOM 1428 O O . ALA A 1 184 ? -13.449 0.706 -5.843 1.00 89.88 184 ALA A O 1
ATOM 1429 N N . ALA A 1 185 ? -11.463 1.723 -5.576 1.00 88.50 185 ALA A N 1
ATOM 1430 C CA . ALA A 1 185 ? -10.758 1.039 -6.657 1.00 88.50 185 ALA A CA 1
ATOM 1431 C C . ALA A 1 185 ? -10.148 -0.319 -6.240 1.00 88.50 185 ALA A C 1
ATOM 1433 O O . ALA A 1 185 ? -9.504 -0.972 -7.058 1.00 88.50 185 ALA A O 1
ATOM 1434 N N . GLY A 1 186 ? -10.347 -0.759 -4.991 1.00 83.62 186 GLY A N 1
ATOM 1435 C CA . GLY A 1 186 ? -9.907 -2.064 -4.491 1.00 83.62 186 GLY A CA 1
ATOM 1436 C C . GLY A 1 186 ? -8.562 -2.071 -3.757 1.00 83.62 186 GLY A C 1
ATOM 1437 O O . GLY A 1 186 ? -8.006 -3.142 -3.539 1.00 83.62 186 GLY A O 1
ATOM 1438 N N . SER A 1 187 ? -8.008 -0.918 -3.361 1.00 85.06 187 SER A N 1
ATOM 1439 C CA . SER A 1 187 ? -6.789 -0.884 -2.537 1.00 85.06 187 SER A CA 1
ATOM 1440 C C . SER A 1 187 ? -7.086 -1.270 -1.090 1.00 85.06 187 SER A C 1
ATOM 1442 O O . SER A 1 187 ? -7.714 -0.514 -0.340 1.00 85.06 187 SER A O 1
ATOM 1444 N N . PHE A 1 188 ? -6.550 -2.410 -0.662 1.00 77.94 188 PHE A N 1
ATOM 1445 C CA . PHE A 1 188 ? -6.632 -2.825 0.733 1.00 77.94 188 PHE A CA 1
ATOM 1446 C C . PHE A 1 188 ? -5.792 -1.944 1.664 1.00 77.94 188 PHE A C 1
ATOM 1448 O O . PHE A 1 188 ? -6.201 -1.684 2.796 1.00 77.94 188 PHE A O 1
ATOM 1455 N N . GLU A 1 189 ? -4.639 -1.433 1.214 1.00 79.25 189 GLU A N 1
ATOM 1456 C CA . GLU A 1 189 ? -3.846 -0.515 2.033 1.00 79.25 189 GLU A CA 1
ATOM 1457 C C . GLU A 1 189 ? -4.609 0.769 2.281 1.00 79.25 189 GLU A C 1
ATOM 1459 O O . GLU A 1 189 ? -4.566 1.290 3.390 1.00 79.25 189 GLU A O 1
ATOM 1464 N N . ALA A 1 190 ? -5.351 1.261 1.290 1.00 86.56 190 ALA A N 1
ATOM 1465 C CA . ALA A 1 190 ? -6.196 2.420 1.496 1.00 86.56 190 ALA A CA 1
ATOM 1466 C C . ALA A 1 190 ? -7.283 2.157 2.548 1.00 86.56 190 ALA A C 1
ATOM 1468 O O . ALA A 1 190 ? -7.490 3.015 3.404 1.00 86.56 190 ALA A O 1
ATOM 1469 N N . CYS A 1 191 ? -7.901 0.969 2.555 1.00 82.88 191 CYS A N 1
ATOM 1470 C CA . CYS A 1 191 ? -8.835 0.551 3.609 1.00 82.88 191 CYS A CA 1
ATOM 1471 C C . CYS A 1 191 ? -8.173 0.647 4.996 1.00 82.88 191 CYS A C 1
ATOM 1473 O O . CYS A 1 191 ? -8.661 1.349 5.886 1.00 82.88 191 CYS A O 1
ATOM 1475 N N . ALA A 1 192 ? -7.002 0.022 5.149 1.00 77.38 192 ALA A N 1
ATOM 1476 C CA . ALA A 1 192 ? -6.250 0.001 6.401 1.00 77.38 192 ALA A CA 1
ATOM 1477 C C . ALA A 1 192 ? -5.809 1.398 6.861 1.00 77.38 192 ALA A C 1
ATOM 1479 O O . ALA A 1 192 ? -5.965 1.766 8.025 1.00 77.38 192 ALA A O 1
ATOM 1480 N N . TRP A 1 193 ? -5.291 2.214 5.942 1.00 80.19 193 TRP A N 1
ATOM 1481 C CA . TRP A 1 193 ? -4.843 3.569 6.248 1.00 80.19 193 TRP A CA 1
ATOM 1482 C C . TRP A 1 193 ? -6.001 4.508 6.556 1.00 80.19 193 TRP A C 1
ATOM 1484 O O . TRP A 1 193 ? -5.855 5.380 7.412 1.00 80.19 193 TRP A O 1
ATOM 1494 N N . ARG A 1 194 ? -7.171 4.324 5.935 1.00 82.38 194 ARG A N 1
ATOM 1495 C CA . ARG A 1 194 ? -8.372 5.058 6.344 1.00 82.38 194 ARG A CA 1
ATOM 1496 C C . ARG A 1 194 ? -8.822 4.643 7.718 1.00 82.38 194 ARG A C 1
ATOM 1498 O O . ARG A 1 194 ? -9.107 5.539 8.499 1.00 82.38 194 ARG A O 1
ATOM 1505 N N . ALA A 1 195 ? -8.864 3.349 8.033 1.00 74.88 195 ALA A N 1
ATOM 1506 C CA . ALA A 1 195 ? -9.146 2.911 9.396 1.00 74.88 195 ALA A CA 1
ATOM 1507 C C . ALA A 1 195 ? -8.185 3.611 10.369 1.00 74.88 195 ALA A C 1
ATOM 1509 O O . ALA A 1 195 ? -8.643 4.303 11.264 1.00 74.88 195 ALA A O 1
ATOM 1510 N N . HIS A 1 196 ? -6.878 3.604 10.097 1.00 72.81 196 HIS A N 1
ATOM 1511 C CA . HIS A 1 196 ? -5.880 4.266 10.940 1.00 72.81 196 HIS A CA 1
ATOM 1512 C C . HIS A 1 196 ? -6.079 5.785 11.110 1.00 72.81 196 HIS A C 1
ATOM 1514 O O . HIS A 1 196 ? -6.051 6.284 12.233 1.00 72.81 196 HIS A O 1
ATOM 1520 N N . PHE A 1 197 ? -6.266 6.533 10.017 1.00 72.00 197 PHE A N 1
ATOM 1521 C CA . PHE A 1 197 ? -6.401 7.995 10.064 1.00 72.00 197 PHE A CA 1
ATOM 1522 C C . PHE A 1 197 ? -7.783 8.481 10.506 1.00 72.00 197 PHE A C 1
ATOM 1524 O O . PHE A 1 197 ? -7.918 9.646 10.873 1.00 72.00 197 PHE A O 1
ATOM 1531 N N . SER A 1 198 ? -8.795 7.612 10.490 1.00 66.56 198 SER A N 1
ATOM 1532 C CA . SER A 1 198 ? -10.142 7.913 10.990 1.00 66.56 198 SER A CA 1
ATOM 1533 C C . SER A 1 198 ? -10.213 7.843 12.516 1.00 66.56 198 SER A C 1
ATOM 1535 O O . SER A 1 198 ? -11.278 7.555 13.065 1.00 66.56 198 SER A O 1
ATOM 1537 N N . THR A 1 199 ? -9.094 8.027 13.220 1.00 62.41 199 THR A N 1
ATOM 1538 C CA . THR A 1 199 ? -9.087 8.113 14.676 1.00 62.41 199 THR A CA 1
ATOM 1539 C C . THR A 1 199 ? -10.107 9.166 15.105 1.00 62.41 199 THR A C 1
ATOM 1541 O O . THR A 1 199 ? -10.053 10.293 14.608 1.00 62.41 199 THR A O 1
ATOM 1544 N N . PRO A 1 200 ? -11.074 8.821 15.971 1.00 59.91 200 PRO A N 1
ATOM 1545 C CA . PRO A 1 200 ? -12.128 9.751 16.334 1.00 59.91 200 PRO A CA 1
ATOM 1546 C C . PRO A 1 200 ? -11.547 11.048 16.905 1.00 59.91 200 PRO A C 1
ATOM 1548 O O . PRO A 1 200 ? -10.879 11.032 17.936 1.00 59.91 200 PRO A O 1
ATOM 1551 N N . ASN A 1 201 ? -11.835 12.186 16.265 1.00 51.97 201 ASN A N 1
ATOM 1552 C CA . ASN A 1 201 ? -11.493 13.509 16.808 1.00 51.97 201 ASN A CA 1
ATOM 1553 C C . ASN A 1 201 ? -12.260 13.805 18.113 1.00 51.97 201 ASN A C 1
ATOM 1555 O O . ASN A 1 201 ? -11.872 14.683 18.880 1.00 51.97 201 ASN A O 1
ATOM 1559 N N . ALA A 1 202 ? -13.343 13.064 18.359 1.00 57.88 202 ALA A N 1
ATOM 1560 C CA . ALA A 1 202 ? -14.096 13.040 19.601 1.00 57.88 202 ALA A CA 1
ATOM 1561 C C . ALA A 1 202 ? -14.291 11.583 20.043 1.00 57.88 202 ALA A C 1
ATOM 1563 O O . ALA A 1 202 ? -14.691 10.744 19.239 1.00 57.88 202 ALA A O 1
ATOM 1564 N N . TYR A 1 203 ? -14.056 11.290 21.323 1.00 70.44 203 TYR A N 1
ATOM 1565 C CA . TYR A 1 203 ? -14.281 9.970 21.928 1.00 70.44 203 TYR A CA 1
ATOM 1566 C C . TYR A 1 203 ? -15.775 9.713 22.194 1.00 70.44 203 TYR A C 1
ATOM 1568 O O . TYR A 1 203 ? -16.161 9.356 23.304 1.00 70.44 203 TYR A O 1
ATOM 1576 N N . THR A 1 204 ? -16.640 9.937 21.202 1.00 86.12 204 THR A N 1
ATOM 1577 C CA . THR A 1 204 ? -18.042 9.515 21.309 1.00 86.12 204 THR A CA 1
ATOM 1578 C C . THR A 1 204 ? -18.162 8.035 20.971 1.00 86.12 204 THR A C 1
ATOM 1580 O O . THR A 1 204 ? -17.382 7.494 20.179 1.00 86.12 204 THR A O 1
ATOM 1583 N N . ALA A 1 205 ? -19.156 7.371 21.557 1.00 89.38 205 ALA A N 1
ATOM 1584 C CA . ALA A 1 205 ? -19.396 5.957 21.304 1.00 89.38 205 ALA A CA 1
ATOM 1585 C C . ALA A 1 205 ? -19.718 5.692 19.824 1.00 89.38 205 ALA A C 1
ATOM 1587 O O . ALA A 1 205 ? -19.256 4.700 19.273 1.00 89.38 205 ALA A O 1
ATOM 1588 N N . GLU A 1 206 ? -20.425 6.599 19.146 1.00 89.19 206 GLU A N 1
ATOM 1589 C CA . GLU A 1 206 ? -20.759 6.483 17.722 1.00 89.19 206 GLU A CA 1
ATOM 1590 C C . GLU A 1 206 ? -19.519 6.573 16.833 1.00 89.19 206 GLU A C 1
ATOM 1592 O O . GLU A 1 206 ? -19.378 5.811 15.874 1.00 89.19 206 GLU A O 1
ATOM 1597 N N . ALA A 1 207 ? -18.602 7.491 17.150 1.00 84.25 207 ALA A N 1
ATOM 1598 C CA . ALA A 1 207 ? -17.375 7.648 16.385 1.00 84.25 207 ALA A CA 1
ATOM 1599 C C . ALA A 1 207 ? -16.448 6.440 16.582 1.00 84.25 207 ALA A C 1
ATOM 1601 O O . ALA A 1 207 ? -15.876 5.942 15.612 1.00 84.25 207 ALA A O 1
ATOM 1602 N N . ILE A 1 208 ? -16.359 5.920 17.813 1.00 86.94 208 ILE A N 1
ATOM 1603 C CA . ILE A 1 208 ? -15.624 4.685 18.110 1.00 86.94 208 ILE A CA 1
ATOM 1604 C C . ILE A 1 208 ? -16.277 3.488 17.405 1.00 86.94 208 ILE A C 1
ATOM 1606 O O . ILE A 1 208 ? -15.570 2.726 16.756 1.00 86.94 208 ILE A O 1
ATOM 1610 N N . ALA A 1 209 ? -17.603 3.339 17.458 1.00 89.62 209 ALA A N 1
ATOM 1611 C CA . ALA A 1 209 ? -18.324 2.253 16.790 1.00 89.62 209 ALA A CA 1
ATOM 1612 C C . ALA A 1 209 ? -18.081 2.249 15.272 1.00 89.62 209 ALA A C 1
ATOM 1614 O O . ALA A 1 209 ? -17.688 1.228 14.718 1.00 89.62 209 ALA A O 1
ATOM 1615 N N . SER A 1 210 ? -18.227 3.405 14.616 1.00 86.06 210 SER A N 1
ATOM 1616 C CA . SER A 1 210 ? -17.964 3.566 13.178 1.00 86.06 210 SER A CA 1
ATOM 1617 C C . SER A 1 210 ? -16.515 3.228 12.811 1.00 86.06 210 SER A C 1
ATOM 1619 O O . SER A 1 210 ? -16.244 2.582 11.795 1.00 86.06 210 SER A O 1
ATOM 1621 N N . HIS A 1 211 ? -15.568 3.622 13.666 1.00 82.94 211 HIS A N 1
ATOM 1622 C CA . HIS A 1 211 ? -14.164 3.280 13.493 1.00 82.94 211 HIS A CA 1
ATOM 1623 C C . HIS A 1 211 ? -13.917 1.768 13.624 1.00 82.94 211 HIS A C 1
ATOM 1625 O O . HIS A 1 211 ? -13.229 1.194 12.781 1.00 82.94 211 HIS A O 1
ATOM 1631 N N . VAL A 1 212 ? -14.491 1.120 14.646 1.00 85.56 212 VAL A N 1
ATOM 1632 C CA . VAL A 1 212 ? -14.407 -0.336 14.852 1.00 85.56 212 VAL A CA 1
ATOM 1633 C C . VAL A 1 212 ? -14.989 -1.079 13.651 1.00 85.56 212 VAL A C 1
ATOM 1635 O O . VAL A 1 212 ? -14.313 -1.933 13.086 1.00 85.56 212 VAL A O 1
ATOM 1638 N N . ASP A 1 213 ? -16.189 -0.702 13.204 1.00 87.00 213 ASP A N 1
ATOM 1639 C CA . ASP A 1 213 ? -16.846 -1.312 12.046 1.00 87.00 213 ASP A CA 1
ATOM 1640 C C . ASP A 1 213 ? -15.966 -1.236 10.786 1.00 87.00 213 ASP A C 1
ATOM 1642 O O . ASP A 1 213 ? -15.839 -2.215 10.049 1.00 87.00 213 ASP A O 1
ATOM 1646 N N . ARG A 1 214 ? -15.303 -0.095 10.555 1.00 82.75 214 ARG A N 1
ATOM 1647 C CA . ARG A 1 214 ? -14.372 0.077 9.432 1.00 82.75 214 ARG A CA 1
ATOM 1648 C C . ARG A 1 214 ? -13.115 -0.780 9.580 1.00 82.75 214 ARG A C 1
ATOM 1650 O O . ARG A 1 214 ? -12.712 -1.417 8.611 1.00 82.75 214 ARG A O 1
ATOM 1657 N N . ALA A 1 215 ? -12.490 -0.785 10.756 1.00 80.00 215 ALA A N 1
ATOM 1658 C CA . ALA A 1 215 ? -11.284 -1.574 11.000 1.00 80.00 215 ALA A CA 1
ATOM 1659 C C . ALA A 1 215 ? -11.550 -3.074 10.787 1.00 80.00 215 ALA A C 1
ATOM 1661 O O . ALA A 1 215 ? -10.796 -3.746 10.085 1.00 80.00 215 ALA A O 1
ATOM 1662 N N . GLU A 1 216 ? -12.673 -3.576 11.303 1.00 82.38 216 GLU A N 1
ATOM 1663 C CA . GLU A 1 216 ? -13.074 -4.975 11.149 1.00 82.38 216 GLU A CA 1
ATOM 1664 C C . GLU A 1 216 ? -13.470 -5.325 9.707 1.00 82.38 216 GLU A C 1
ATOM 1666 O O . GLU A 1 216 ? -13.166 -6.422 9.242 1.00 82.38 216 GLU A O 1
ATOM 1671 N N . ALA A 1 217 ? -14.047 -4.391 8.943 1.00 81.94 217 ALA A N 1
ATOM 1672 C CA . ALA A 1 217 ? -14.283 -4.592 7.511 1.00 81.94 217 ALA A CA 1
ATOM 1673 C C . ALA A 1 217 ? -12.974 -4.740 6.707 1.00 81.94 217 ALA A C 1
ATOM 1675 O O . ALA A 1 217 ? -12.924 -5.509 5.747 1.00 81.94 217 ALA A O 1
ATOM 1676 N N . CYS A 1 218 ? -11.903 -4.046 7.110 1.00 77.69 218 CYS A N 1
ATOM 1677 C CA . CYS A 1 218 ? -10.587 -4.152 6.470 1.00 77.69 218 CYS A CA 1
ATOM 1678 C C . CYS A 1 218 ? -9.765 -5.359 6.961 1.00 77.69 218 CYS A C 1
ATOM 1680 O O . CYS A 1 218 ? -8.830 -5.779 6.278 1.00 77.69 218 CYS A O 1
ATOM 1682 N N . ARG A 1 219 ? -10.089 -5.929 8.128 1.00 73.81 219 ARG A N 1
ATOM 1683 C CA . ARG A 1 219 ? -9.318 -6.996 8.790 1.00 73.81 219 ARG A CA 1
ATOM 1684 C C . ARG A 1 219 ? -9.030 -8.220 7.904 1.00 73.81 219 ARG A C 1
ATOM 1686 O O . ARG A 1 219 ? -7.879 -8.657 7.904 1.00 73.81 219 ARG A O 1
ATOM 1693 N N . PRO A 1 220 ? -9.976 -8.768 7.111 1.00 69.06 220 PRO A N 1
ATOM 1694 C CA . PRO A 1 220 ? -9.680 -9.895 6.220 1.00 69.06 220 PRO A CA 1
ATOM 1695 C C . PRO A 1 220 ? -8.585 -9.590 5.190 1.00 69.06 220 PRO A C 1
ATOM 1697 O O . PRO A 1 220 ? -7.892 -10.500 4.747 1.00 69.06 220 PRO A O 1
ATOM 1700 N N . LEU A 1 221 ? -8.417 -8.315 4.830 1.00 62.88 221 LEU A N 1
ATOM 1701 C CA . LEU A 1 221 ? -7.430 -7.859 3.853 1.00 62.88 221 LEU A CA 1
ATOM 1702 C C . LEU A 1 221 ? -6.059 -7.568 4.481 1.00 62.88 221 LEU A C 1
ATOM 1704 O O . LEU A 1 221 ? -5.062 -7.449 3.773 1.00 62.88 221 LEU A O 1
ATOM 1708 N N . LEU A 1 222 ? -6.000 -7.433 5.808 1.00 57.59 222 LEU A N 1
ATOM 1709 C CA . LEU A 1 222 ? -4.773 -7.133 6.545 1.00 57.59 222 LEU A CA 1
ATOM 1710 C C . LEU A 1 222 ? -4.009 -8.389 6.985 1.00 57.59 222 LEU A C 1
ATOM 1712 O O . LEU A 1 222 ? -2.824 -8.293 7.309 1.00 57.59 222 LEU A O 1
ATOM 1716 N N . GLY A 1 223 ? -4.641 -9.565 6.964 1.00 56.47 223 GLY A N 1
ATOM 1717 C CA . GLY A 1 223 ? -4.015 -10.815 7.398 1.00 56.47 223 GLY A CA 1
ATOM 1718 C C . GLY A 1 223 ? -3.499 -10.735 8.841 1.00 56.47 223 GLY A C 1
ATOM 1719 O O . GLY A 1 223 ? -4.116 -10.112 9.702 1.00 56.47 223 GLY A O 1
ATOM 1720 N N . SER A 1 224 ? -2.345 -11.348 9.111 1.00 49.31 224 SER A N 1
ATOM 1721 C CA . SER A 1 224 ? -1.699 -11.349 10.434 1.00 49.31 224 SER A CA 1
ATOM 1722 C C . SER A 1 224 ? -1.027 -10.017 10.825 1.00 49.31 224 SER A C 1
ATOM 1724 O O . SER A 1 224 ? -0.470 -9.919 11.920 1.00 49.31 224 SER A O 1
ATOM 1726 N N . ARG A 1 225 ? -1.080 -8.972 9.973 1.00 52.19 225 ARG A N 1
ATOM 1727 C CA . ARG A 1 225 ? -0.378 -7.683 10.182 1.00 52.19 225 ARG A CA 1
ATOM 1728 C C . ARG A 1 225 ? -0.775 -6.935 11.450 1.00 52.19 225 ARG A C 1
ATOM 1730 O O . ARG A 1 225 ? -0.029 -6.060 11.891 1.00 52.19 225 ARG A O 1
ATOM 1737 N N . GLU A 1 226 ? -1.929 -7.243 12.027 1.00 49.66 226 GLU A N 1
ATOM 1738 C CA . GLU A 1 226 ? -2.404 -6.596 13.241 1.00 49.66 226 GLU A CA 1
ATOM 1739 C C . GLU A 1 226 ? -2.336 -7.560 14.423 1.00 49.66 226 GLU A C 1
ATOM 1741 O O . GLU A 1 226 ? -3.317 -8.166 14.847 1.00 49.66 226 GLU A O 1
ATOM 1746 N N . GLY A 1 227 ? -1.145 -7.628 15.022 1.00 41.25 227 GLY A N 1
ATOM 1747 C CA . GLY A 1 227 ? -1.048 -7.802 16.465 1.00 41.25 227 GLY A CA 1
ATOM 1748 C C . GLY A 1 227 ? -1.768 -6.628 17.130 1.00 41.25 227 GLY A C 1
ATOM 1749 O O . GLY A 1 227 ? -1.161 -5.588 17.382 1.00 41.25 227 GLY A O 1
ATOM 1750 N N . HIS A 1 228 ? -3.065 -6.817 17.363 1.00 49.53 228 HIS A N 1
ATOM 1751 C CA . HIS A 1 228 ? -4.054 -5.847 17.829 1.00 49.53 228 HIS A CA 1
ATOM 1752 C C . HIS A 1 228 ? -4.443 -4.797 16.796 1.00 49.53 228 HIS A C 1
ATOM 1754 O O . HIS A 1 228 ? -3.721 -3.823 16.569 1.00 49.53 228 HIS A O 1
ATOM 1760 N N . THR A 1 229 ? -5.636 -4.969 16.222 1.00 63.50 229 THR A N 1
ATOM 1761 C CA . THR A 1 229 ? -6.290 -3.906 15.460 1.00 63.50 229 THR A CA 1
ATOM 1762 C C . THR A 1 229 ? -6.415 -2.673 16.361 1.00 63.50 229 THR A C 1
ATOM 1764 O O . THR A 1 229 ? -6.491 -2.782 17.593 1.00 63.50 229 THR A O 1
ATOM 1767 N N . PHE A 1 230 ? -6.410 -1.468 15.786 1.00 66.31 230 PHE A N 1
ATOM 1768 C CA . PHE A 1 230 ? -6.669 -0.258 16.576 1.00 66.31 230 PHE A CA 1
ATOM 1769 C C . PHE A 1 230 ? -7.975 -0.407 17.382 1.00 66.31 230 PHE A C 1
ATOM 1771 O O . PHE A 1 230 ? -8.015 -0.018 18.547 1.00 66.31 230 PHE A O 1
ATOM 1778 N N . ALA A 1 231 ? -8.984 -1.081 16.813 1.00 76.94 231 ALA A N 1
ATOM 1779 C CA . ALA A 1 231 ? -10.215 -1.454 17.503 1.00 76.94 231 ALA A CA 1
ATOM 1780 C C . ALA A 1 231 ? -9.962 -2.307 18.762 1.00 76.94 231 ALA A C 1
ATOM 1782 O O . ALA A 1 231 ? -10.440 -1.942 19.836 1.00 76.94 231 ALA A O 1
ATOM 1783 N N . GLU A 1 232 ? -9.159 -3.375 18.686 1.00 80.38 232 GLU A N 1
ATOM 1784 C CA . GLU A 1 232 ? -8.786 -4.173 19.865 1.00 80.38 232 GLU A CA 1
ATOM 1785 C C . GLU A 1 232 ? -8.040 -3.341 20.916 1.00 80.38 232 GLU A C 1
ATOM 1787 O O . GLU A 1 232 ? -8.304 -3.458 22.112 1.00 80.38 232 GLU A O 1
ATOM 1792 N N . SER A 1 233 ? -7.109 -2.484 20.483 1.00 78.94 233 SER A N 1
ATOM 1793 C CA . SER A 1 233 ? -6.337 -1.614 21.377 1.00 78.94 233 SER A CA 1
ATOM 1794 C C . SER A 1 233 ? -7.231 -0.599 22.098 1.00 78.94 233 SER A C 1
ATOM 1796 O O . SER A 1 233 ? -7.093 -0.400 23.308 1.00 78.94 233 SER A O 1
ATOM 1798 N N . THR A 1 234 ? -8.158 0.039 21.380 1.00 83.44 234 THR A N 1
ATOM 1799 C CA . THR A 1 234 ? -9.140 0.969 21.951 1.00 83.44 234 THR A CA 1
ATOM 1800 C C . THR A 1 234 ? -10.058 0.254 22.934 1.00 83.44 234 THR A C 1
ATOM 1802 O O . THR A 1 234 ? -10.214 0.725 24.060 1.00 83.44 234 THR A O 1
ATOM 1805 N N . LEU A 1 235 ? -10.610 -0.903 22.559 1.00 88.25 235 LEU A N 1
ATOM 1806 C CA . LEU A 1 235 ? -11.506 -1.667 23.428 1.00 88.25 235 LEU A CA 1
ATOM 1807 C C . LEU A 1 235 ? -10.797 -2.185 24.680 1.00 88.25 235 LEU A C 1
ATOM 1809 O O . LEU A 1 235 ? -11.342 -2.052 25.770 1.00 88.25 235 LEU A O 1
ATOM 1813 N N . ARG A 1 236 ? -9.554 -2.669 24.567 1.00 88.19 236 ARG A N 1
ATOM 1814 C CA . ARG A 1 236 ? -8.737 -3.068 25.724 1.00 88.19 236 ARG A CA 1
ATOM 1815 C C . ARG A 1 236 ? -8.454 -1.897 26.659 1.00 88.19 236 ARG A C 1
ATOM 1817 O O . ARG A 1 236 ? -8.520 -2.058 27.873 1.00 88.19 236 ARG A O 1
ATOM 1824 N N . SER A 1 237 ? -8.167 -0.720 26.104 1.00 87.44 237 SER A N 1
ATOM 1825 C CA . SER A 1 237 ? -7.925 0.488 26.904 1.00 87.44 237 SER A CA 1
ATOM 1826 C C . SER A 1 237 ? -9.188 0.919 27.655 1.00 87.44 237 SER A C 1
ATOM 1828 O O . SER A 1 237 ? -9.122 1.244 28.839 1.00 87.44 237 SER A O 1
ATOM 1830 N N . LEU A 1 238 ? -10.351 0.863 26.995 1.00 90.19 238 LEU A N 1
ATOM 1831 C CA . LEU A 1 238 ? -11.647 1.117 27.626 1.00 90.19 238 LEU A CA 1
ATOM 1832 C C . LEU A 1 238 ? -11.967 0.069 28.701 1.00 90.19 238 LEU A C 1
ATOM 1834 O O . LEU A 1 238 ? -12.406 0.434 29.788 1.00 90.19 238 LEU A O 1
ATOM 1838 N N . ARG A 1 239 ? -11.699 -1.216 28.437 1.00 92.00 239 ARG A N 1
ATOM 1839 C CA . ARG A 1 239 ? -11.881 -2.312 29.401 1.00 92.00 239 ARG A CA 1
ATOM 1840 C C . ARG A 1 239 ? -11.047 -2.090 30.654 1.00 92.00 239 ARG A C 1
ATOM 1842 O O . ARG A 1 239 ? -11.589 -2.062 31.750 1.00 92.00 239 ARG A O 1
ATOM 1849 N N . GLN A 1 240 ? -9.757 -1.818 30.477 1.00 92.38 240 GLN A N 1
ATOM 1850 C CA . GLN A 1 240 ? -8.846 -1.520 31.575 1.00 92.38 240 GLN A CA 1
ATOM 1851 C C . GLN A 1 240 ? -9.296 -0.286 32.372 1.00 92.38 240 GLN A C 1
ATOM 1853 O O . GLN A 1 240 ? -9.231 -0.284 33.598 1.00 92.38 240 GLN A O 1
ATOM 1858 N N . GLY A 1 241 ? -9.772 0.766 31.697 1.00 91.50 241 GLY A N 1
ATOM 1859 C CA . GLY A 1 241 ? -10.351 1.934 32.362 1.00 91.50 241 GLY A CA 1
ATOM 1860 C C . GLY A 1 241 ? -11.581 1.581 33.203 1.00 91.50 241 GLY A C 1
ATOM 1861 O O . GLY A 1 241 ? -11.692 2.032 34.343 1.00 91.50 241 GLY A O 1
ATOM 1862 N N . ALA A 1 242 ? -12.472 0.744 32.671 1.00 92.50 242 ALA A N 1
ATOM 1863 C CA . ALA A 1 242 ? -13.669 0.284 33.367 1.00 92.50 242 ALA A CA 1
ATOM 1864 C C . ALA A 1 242 ? -13.345 -0.617 34.570 1.00 92.50 242 ALA A C 1
ATOM 1866 O O . ALA A 1 242 ? -13.916 -0.411 35.639 1.00 92.50 242 ALA A O 1
ATOM 1867 N N . ASP A 1 243 ? -12.385 -1.535 34.435 1.00 94.38 243 ASP A N 1
ATOM 1868 C CA . ASP A 1 243 ? -11.905 -2.390 35.531 1.00 94.38 243 ASP A CA 1
ATOM 1869 C C . ASP A 1 243 ? -11.272 -1.559 36.664 1.00 94.38 243 ASP A C 1
ATOM 1871 O O . ASP A 1 243 ? -11.393 -1.898 37.840 1.00 94.38 243 ASP A O 1
ATOM 1875 N N . ASN A 1 244 ? -10.662 -0.419 36.321 1.00 94.69 244 ASN A N 1
ATOM 1876 C CA . ASN A 1 244 ? -10.151 0.570 37.274 1.00 94.69 244 ASN A CA 1
ATOM 1877 C C . ASN A 1 244 ? -11.235 1.525 37.819 1.00 94.69 244 ASN A C 1
ATOM 1879 O O . ASN A 1 244 ? -10.913 2.462 38.549 1.00 94.69 244 ASN A O 1
ATOM 1883 N N . GLY A 1 245 ? -12.508 1.330 37.460 1.00 93.75 245 GLY A N 1
ATOM 1884 C CA . GLY A 1 245 ? -13.635 2.126 37.950 1.00 93.75 245 GLY A CA 1
ATOM 1885 C C . GLY A 1 245 ? -13.784 3.508 37.307 1.00 93.75 245 GLY A C 1
ATOM 1886 O O . GLY A 1 245 ? -14.400 4.384 37.908 1.00 93.75 245 GLY A O 1
ATOM 1887 N N . THR A 1 246 ? -13.234 3.729 36.109 1.00 95.06 246 THR A N 1
ATOM 1888 C CA . THR A 1 246 ? -13.359 5.008 35.384 1.00 95.06 246 THR A CA 1
ATOM 1889 C C . THR A 1 246 ? -14.774 5.147 34.793 1.00 95.06 246 THR A C 1
ATOM 1891 O O . THR A 1 246 ? -15.109 4.384 33.877 1.00 95.06 246 THR A O 1
ATOM 1894 N N . PRO A 1 247 ? -15.617 6.097 35.255 1.00 93.75 247 PRO A N 1
ATOM 1895 C CA . PRO A 1 247 ? -17.018 6.194 34.827 1.00 93.75 247 PRO A CA 1
ATOM 1896 C C . PRO A 1 247 ? -17.196 6.428 33.324 1.00 93.75 247 PRO A C 1
ATOM 1898 O O . PRO A 1 247 ? -18.109 5.875 32.709 1.00 93.75 247 PRO A O 1
ATOM 1901 N N . GLU A 1 248 ? -16.308 7.208 32.710 1.00 89.75 248 GLU A N 1
ATOM 1902 C CA . GLU A 1 248 ? -16.335 7.512 31.279 1.00 89.75 248 GLU A CA 1
ATOM 1903 C C . GLU A 1 248 ? -16.087 6.253 30.441 1.00 89.75 248 GLU A C 1
ATOM 1905 O O . GLU A 1 248 ? -16.749 6.036 29.425 1.00 89.75 248 GLU A O 1
ATOM 1910 N N . ALA A 1 249 ? -15.170 5.390 30.887 1.00 91.31 249 ALA A N 1
ATOM 1911 C CA . ALA A 1 249 ? -14.850 4.140 30.209 1.00 91.31 249 ALA A CA 1
ATOM 1912 C C . ALA A 1 249 ? -16.012 3.138 30.301 1.00 91.31 249 ALA A C 1
ATOM 1914 O O . ALA A 1 249 ? -16.379 2.536 29.291 1.00 91.31 249 ALA A O 1
ATOM 1915 N N . ILE A 1 250 ? -16.638 3.024 31.480 1.00 93.56 250 ILE A N 1
ATOM 1916 C CA . ILE A 1 250 ? -17.844 2.206 31.694 1.00 93.56 250 ILE A CA 1
ATOM 1917 C C . ILE A 1 250 ? -18.974 2.691 30.779 1.00 93.56 250 ILE A C 1
ATOM 1919 O O . ILE A 1 250 ? -19.502 1.918 29.982 1.00 93.56 250 ILE A O 1
ATOM 1923 N N . THR A 1 251 ? -19.275 3.992 30.821 1.00 94.62 251 THR A N 1
ATOM 1924 C CA . THR A 1 251 ? -20.345 4.609 30.019 1.00 94.62 251 THR A CA 1
ATOM 1925 C C . THR A 1 251 ? -20.113 4.411 28.522 1.00 94.62 251 THR A C 1
ATOM 1927 O O . THR A 1 251 ? -21.045 4.102 27.775 1.00 94.62 251 THR A O 1
ATOM 1930 N N . THR A 1 252 ? -18.866 4.552 28.068 1.00 92.94 252 THR A N 1
ATOM 1931 C CA . THR A 1 252 ? -18.508 4.345 26.661 1.00 92.94 252 THR A CA 1
ATOM 1932 C C . THR A 1 252 ? -18.701 2.885 26.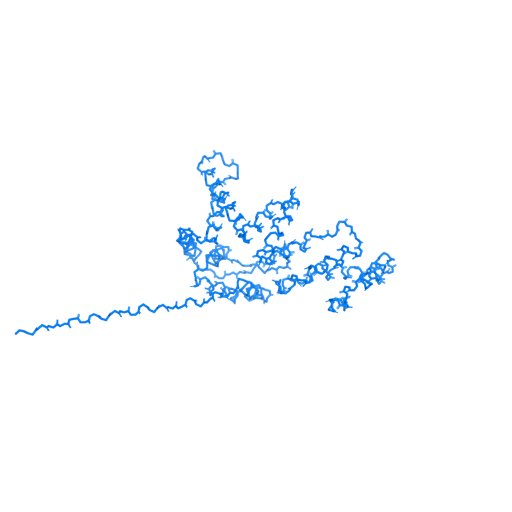256 1.00 92.94 252 THR A C 1
ATOM 1934 O O . THR A 1 252 ? -19.307 2.629 25.220 1.00 92.94 252 THR A O 1
ATOM 1937 N N . LEU A 1 253 ? -18.259 1.914 27.065 1.00 93.62 253 LEU A N 1
ATOM 1938 C CA . LEU A 1 253 ? -18.464 0.487 26.780 1.00 93.62 253 LEU A CA 1
ATOM 1939 C C . LEU A 1 253 ? -19.946 0.098 26.751 1.00 93.62 253 LEU A C 1
ATOM 1941 O O . LEU A 1 253 ? -20.359 -0.648 25.863 1.00 93.62 253 LEU A O 1
ATOM 1945 N N . ASP A 1 254 ? -20.747 0.612 27.683 1.00 95.31 254 ASP A N 1
ATOM 1946 C CA . ASP A 1 254 ? -22.194 0.384 27.708 1.00 95.31 254 ASP A CA 1
ATOM 1947 C C . ASP A 1 254 ? -22.861 0.962 26.456 1.00 95.31 254 ASP A C 1
ATOM 1949 O O . ASP A 1 254 ? -23.692 0.305 25.827 1.00 95.31 254 ASP A O 1
ATOM 1953 N N . SER A 1 255 ? -22.429 2.152 26.032 1.00 96.50 255 SER A N 1
ATOM 1954 C CA . SER A 1 255 ? -22.896 2.785 24.797 1.00 96.50 255 SER A CA 1
ATOM 1955 C C . SER A 1 255 ? -22.494 1.983 23.555 1.00 96.50 255 SER A C 1
ATOM 1957 O O . SER A 1 255 ? -23.306 1.802 22.655 1.00 96.50 255 SER A O 1
ATOM 1959 N N . LEU A 1 256 ? -21.277 1.430 23.507 1.00 95.00 256 LEU A N 1
ATOM 1960 C CA . LEU A 1 256 ? -20.842 0.556 22.410 1.00 95.00 256 LEU A CA 1
ATOM 1961 C C . LEU A 1 256 ? -21.657 -0.747 22.345 1.00 95.00 256 LEU A C 1
ATOM 1963 O O . LEU A 1 256 ? -21.971 -1.203 21.244 1.00 95.00 256 LEU A O 1
ATOM 1967 N N . ARG A 1 257 ? -22.057 -1.316 23.496 1.00 95.69 257 ARG A N 1
ATOM 1968 C CA . ARG A 1 257 ? -23.024 -2.432 23.539 1.00 95.69 257 ARG A CA 1
ATOM 1969 C C . ARG A 1 257 ? -24.385 -2.003 23.008 1.00 95.69 257 ARG A C 1
ATOM 1971 O O . ARG A 1 257 ? -24.937 -2.681 22.153 1.00 95.69 257 ARG A O 1
ATOM 1978 N N . ALA A 1 258 ? -24.903 -0.856 23.444 1.00 97.19 258 ALA A N 1
ATOM 1979 C CA . ALA A 1 258 ? -26.188 -0.344 22.966 1.00 97.19 258 ALA A CA 1
ATOM 1980 C C . ALA A 1 258 ? -26.197 -0.067 21.448 1.00 97.19 258 ALA A C 1
ATOM 1982 O O . ALA A 1 258 ? -27.214 -0.267 20.789 1.00 97.19 258 ALA A O 1
ATOM 1983 N N . LEU A 1 259 ? -25.056 0.340 20.880 1.00 96.75 259 LEU A N 1
ATOM 1984 C CA . LEU A 1 259 ? -24.860 0.534 19.439 1.00 96.75 259 LEU A CA 1
ATOM 1985 C C . LEU A 1 259 ? -24.670 -0.778 18.653 1.00 96.75 259 LEU A C 1
ATOM 1987 O O . LEU A 1 259 ? -24.510 -0.741 17.428 1.00 96.75 259 LEU A O 1
ATOM 1991 N N . GLY A 1 260 ? -24.673 -1.937 19.314 1.00 96.44 260 GLY A N 1
ATOM 1992 C CA . GLY A 1 260 ? -24.616 -3.244 18.664 1.00 96.44 260 GLY A CA 1
ATOM 1993 C C . GLY A 1 260 ? -23.226 -3.658 18.161 1.00 96.44 260 GLY A C 1
ATOM 1994 O O . GLY A 1 260 ? -23.130 -4.470 17.238 1.00 96.44 260 GLY A O 1
ATOM 1995 N N . VAL A 1 261 ? -22.148 -3.035 18.657 1.00 94.50 261 VAL A N 1
ATOM 1996 C CA . VAL A 1 261 ? -20.780 -3.263 18.143 1.00 94.50 261 VAL A CA 1
ATOM 1997 C C . VAL A 1 261 ? -20.339 -4.709 18.365 1.00 94.50 261 VAL A C 1
ATOM 1999 O O . VAL A 1 261 ? -19.761 -5.328 17.475 1.00 94.50 261 VAL A O 1
ATOM 2002 N N . PHE A 1 262 ? -20.633 -5.270 19.535 1.00 94.94 262 PHE A N 1
ATOM 2003 C CA . PHE A 1 262 ? -20.183 -6.610 19.918 1.00 94.94 262 PHE A CA 1
ATOM 2004 C C . PHE A 1 262 ? -21.020 -7.720 19.275 1.00 94.94 262 PHE A C 1
ATOM 2006 O O . PHE A 1 262 ? -20.533 -8.826 19.073 1.00 94.94 262 PHE A O 1
ATOM 2013 N N . GLU A 1 263 ? -22.259 -7.421 18.897 1.00 95.38 263 GLU A N 1
ATOM 2014 C CA . GLU A 1 263 ? -23.127 -8.292 18.114 1.00 95.38 263 GLU A CA 1
ATOM 2015 C C . GLU A 1 263 ? -22.637 -8.393 16.666 1.00 95.38 263 GLU A C 1
ATOM 2017 O O . GLU A 1 263 ? -22.656 -9.479 16.086 1.00 95.38 263 GLU A O 1
ATOM 2022 N N . ARG A 1 264 ? -22.166 -7.277 16.087 1.00 94.25 264 ARG A N 1
ATOM 2023 C CA . ARG A 1 264 ? -21.549 -7.261 14.749 1.00 94.25 264 ARG A CA 1
ATOM 2024 C C . ARG A 1 264 ? -20.163 -7.901 14.734 1.00 94.25 264 ARG A C 1
ATOM 2026 O O . ARG A 1 264 ? -19.827 -8.560 13.753 1.00 94.25 264 ARG A O 1
ATOM 2033 N N . HIS A 1 265 ? -19.401 -7.757 15.821 1.00 91.31 265 HIS A N 1
ATOM 2034 C CA . HIS A 1 265 ? -18.022 -8.248 15.945 1.00 91.31 265 HIS A CA 1
ATOM 2035 C C . HIS A 1 265 ? -17.832 -9.116 17.203 1.00 91.31 265 HIS A C 1
ATOM 2037 O O . HIS A 1 265 ? -17.213 -8.673 18.176 1.00 91.31 265 HIS A O 1
ATOM 2043 N N . PRO A 1 266 ? -18.334 -10.368 17.218 1.00 91.12 266 PRO A N 1
ATOM 2044 C CA . PRO A 1 266 ? -18.378 -11.192 18.432 1.00 91.12 266 PRO A CA 1
ATOM 2045 C C . PRO A 1 266 ? -17.018 -11.509 19.060 1.00 91.12 266 PRO A C 1
ATOM 2047 O O . PRO A 1 266 ? -16.930 -11.719 20.270 1.00 91.12 266 PRO A O 1
ATOM 2050 N N . HIS A 1 267 ? -15.937 -11.538 18.273 1.00 86.50 267 HIS A N 1
ATOM 2051 C CA . HIS A 1 267 ? -14.584 -11.754 18.799 1.00 86.50 267 HIS A CA 1
ATOM 2052 C C . HIS A 1 267 ? -14.106 -10.594 19.678 1.00 86.50 267 HIS A C 1
ATOM 2054 O O . HIS A 1 267 ? -13.309 -10.817 20.585 1.00 86.50 267 HIS A O 1
ATOM 2060 N N . LEU A 1 268 ? -14.619 -9.379 19.465 1.00 88.50 268 LEU A N 1
ATOM 2061 C CA . LEU A 1 268 ? -14.267 -8.208 20.268 1.00 88.50 268 LEU A CA 1
ATOM 2062 C C . LEU A 1 268 ? -14.934 -8.213 21.648 1.00 88.50 268 LEU A C 1
ATOM 2064 O O . LEU A 1 268 ? -14.449 -7.550 22.559 1.00 88.50 268 LEU A O 1
ATOM 2068 N N . ALA A 1 269 ? -16.016 -8.976 21.836 1.00 86.75 269 ALA A N 1
ATOM 2069 C CA . ALA A 1 269 ? -16.699 -9.098 23.128 1.00 86.75 269 ALA A CA 1
ATOM 2070 C C . ALA A 1 269 ? -15.853 -9.820 24.194 1.00 86.75 269 ALA A C 1
ATOM 2072 O O . ALA A 1 269 ? -16.146 -9.739 25.388 1.00 86.75 269 ALA A O 1
ATOM 2073 N N . GLN A 1 270 ? -14.832 -10.555 23.746 1.00 81.75 270 GLN A N 1
ATOM 2074 C CA . GLN A 1 270 ? -13.942 -11.369 24.576 1.00 81.75 270 GLN A CA 1
ATOM 2075 C C . GLN A 1 270 ? -12.710 -10.592 25.068 1.00 81.75 270 GLN A C 1
ATOM 2077 O O . GLN A 1 270 ? -11.907 -11.148 25.816 1.00 81.75 270 GLN A O 1
ATOM 2082 N N . ILE A 1 271 ? -12.562 -9.333 24.636 1.00 77.94 271 ILE A N 1
ATOM 2083 C CA . ILE A 1 271 ? -11.503 -8.399 25.046 1.00 77.94 271 ILE A CA 1
ATOM 2084 C C . ILE A 1 271 ? -11.893 -7.706 26.357 1.00 77.94 271 ILE A C 1
ATOM 2086 O O . ILE A 1 271 ? -10.976 -7.525 27.183 1.00 77.94 271 ILE A O 1
#

=== Feature glossary ===
Reading guide. The protein is described through the following features:

Foldseek 3Di. A 3Di character summarizes, for each residue, the relative orientation of the Cα frame of its nearest spatial neighbor. Because it encodes fold topology rather than chemistry, 3Di alignments detect remote structural similarity that sequence alignment misses.

Contact-map, Ramachandran, and PAE plots. Plot images: a contact map (which residues are close in 3D, as an N×N binary image), a Ramachandran scatter (backbone torsion angles, revealing secondary-structure composition at a glance), and — for AlphaFold structures — a PAE heatmap (pairwise prediction confidence).

Radius of gyration, Cα contacts, bounding box. R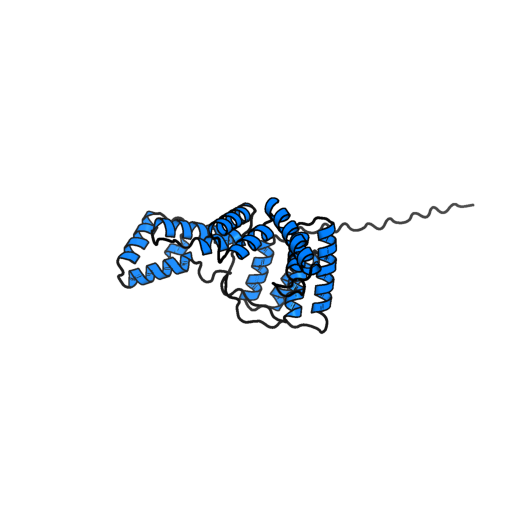adius of gyration (Rg) is the root-mean-square distance of Cα atoms from their centroid — a single number for overall size and compactness. A globular domain of N residues has Rg ≈ 2.2·N^0.38 Å; an extended or disordered chain has a much larger Rg. The Cα contact count is the number of residue pairs whose Cα atoms are within 8 Å and are more than four positions apart in sequence 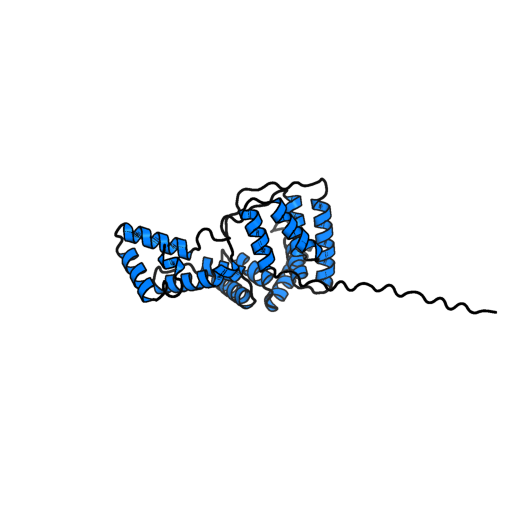— a standard proxy for tertiary packing density. The bounding box is the smallest axis-aligned box enclosing all Cα atoms.

Secondary structure (8-state, DSSP). Eight-state secondary structure (DSSP): H is the canonical α-helix, G the tighter 3₁₀-helix, I the wider π-helix; E/B are β-structure, T and S are turns and bends, and '-' is everything else. DSSP derives these from the pattern of main-chain N–H···O=C hydrogen bonds, not from the sequence.

B-factor. B-factor (Debye–Waller factor) reflects atomic displacement in the crystal lattice. It is an experimental observable (units Å²), not a prediction; low values mean the atom is pinned down, high values mean it moves or is heterogeneous across the crystal.

pLDDT. pLDDT is the predicted lDDT-Cα score: AlphaFold's confidence that the local environment of each residue (all inter-atomic distances within 15 Å) is correctly placed. It is a per-residue number between 0 and 100, with higher meaning more reliable.

Nearest PDB structures. Nearest PDB neighbors are the top structural matches found by Foldseek when searching this structure against the entire Protein Data Bank. Each hit reports a TM-score (0 to 1; >0.5 almost always implies the same fold) and an E-value. These are *structural* homologs — they may share no detectable sequence similarity.

Solvent-accessible surface area. Accessible surface area quantifies burial. A residue with SASA near zero is packed into the hydrophobic core; one with SASA >100 Å² sits on the surface. Computed here via the Shrake–Rupley numerical algorithm with a 1.4 Å probe.

Rendered structure images. Structure images are PyMOL renders from six orthogonal camera directions. Cartoon representation draws helices as coils and strands as arrows; sticks shows the backbone as bonds; surface shows the solvent-excluded envelope. Rainbow coloring maps sequence position to hue (blue→red, N→C); chain coloring assigns a distinct color per polypeptide.

Backbone torsions (φ/ψ). φ (phi) and ψ (psi) are the two rotatable backbone dihedrals per residue: φ is the C(i-1)–N–Cα–C torsion, ψ is the N–Cα–C–N(i+1) torsion, both in degrees on (−180°, 180°]. α-helical residues cluster near (−60°, −45°); β-strand residues near (−120°, +130°). A Ramachandran plot is simply a scatter of (φ, ψ) for every residue.

Predicted aligned error. Predicted Aligned Error (PAE) is an AlphaFold confidence matrix: entry (i, j) is the expected error in the position of residue j, in ångströms, when the prediction is superimposed on the true structure at residue i. Low PAE within a block of residues means that block is internally rigid and well-predicted; high PAE between two blocks means their relative placement is uncertain even if each block individually is confident.

mmCIF coordinates. Structure coordinates are given as an mmCIF _atom_site loop: one row per atom with element, residue name, chain id, sequence number, and x/y/z position in Å. Only the four main-chain atoms per residue are included here; side chains are omitted to keep the record compact.

InterPro / GO / CATH / organism. Database cross-references. InterPro integrates a dozen domain/family signature databases into unified entries with residue-range hits. GO terms attach function/process/location labels with evidence codes. CATH codes position the fold in a four-level structural taxonomy. Organism is the NCBI-taxonomy species name.

Secondary structure (3-state, P-SEA). SS3 is a coarse helix/strand/coil call (letters a/b/c) made by the P-SEA algorithm from inter-Cα distances and dihedrals. It is less detailed than DSSP but needs only Cα positions.

Sequence. Sequence gives the chain of amino acids in standard one-letter code (A=alanine, C=cysteine, …, Y=tyrosine), read N→C. It is the only feature that is directly encoded by the gene; all structural features are derived from the folded form of this sequence.